Protein AF-A0A7S0HX19-F1 (afdb_monomer_lite)

pLDDT: mean 82.27, std 15.76, range [38.03, 98.06]

Organism: NCBI:txid33657

Structure (mmCIF, N/CA/C/O backbone):
data_AF-A0A7S0HX19-F1
#
_entry.id   AF-A0A7S0HX19-F1
#
loop_
_atom_site.group_PDB
_atom_site.id
_atom_site.type_symbol
_atom_site.label_atom_id
_atom_site.label_alt_id
_atom_site.label_comp_id
_atom_site.label_asym_id
_atom_site.label_entity_id
_atom_site.label_seq_id
_atom_site.pdbx_PDB_ins_code
_atom_site.Cartn_x
_atom_site.Cartn_y
_atom_site.Cartn_z
_atom_site.occupancy
_atom_site.B_iso_or_equiv
_atom_site.auth_seq_id
_atom_site.auth_comp_id
_atom_site.auth_asym_id
_atom_site.auth_atom_id
_atom_site.pdbx_PDB_model_num
ATOM 1 N N . PRO A 1 1 ? 58.330 41.756 -15.097 1.00 45.88 1 PRO A N 1
ATOM 2 C CA . PRO A 1 1 ? 57.703 40.870 -16.102 1.00 45.88 1 PRO A CA 1
ATOM 3 C C . PRO A 1 1 ? 58.019 39.403 -15.791 1.00 45.88 1 PRO A C 1
ATOM 5 O O . PRO A 1 1 ? 59.107 38.922 -16.079 1.00 45.88 1 PRO A O 1
ATOM 8 N N . GLY A 1 2 ? 57.079 38.738 -15.134 1.00 47.72 2 GLY A N 1
ATOM 9 C CA . GLY A 1 2 ? 57.145 37.324 -14.785 1.00 47.72 2 GLY A CA 1
ATOM 10 C C . GLY A 1 2 ? 55.797 36.971 -14.184 1.00 47.72 2 GLY A C 1
ATOM 11 O O . GLY A 1 2 ? 55.633 37.051 -12.977 1.00 47.72 2 GLY A O 1
ATOM 12 N N . ALA A 1 3 ? 54.800 36.771 -15.044 1.00 50.59 3 ALA A N 1
ATOM 13 C CA . ALA A 1 3 ? 53.494 36.299 -14.615 1.00 50.59 3 ALA A CA 1
ATOM 14 C C . ALA A 1 3 ? 53.597 34.778 -14.482 1.00 50.59 3 ALA A C 1
ATOM 16 O O . ALA A 1 3 ? 53.737 34.079 -15.486 1.00 50.59 3 ALA A O 1
ATOM 17 N N . GLU A 1 4 ? 53.605 34.293 -13.245 1.00 51.34 4 GLU A N 1
ATOM 18 C CA . GLU A 1 4 ? 53.421 32.881 -12.935 1.00 51.34 4 GLU A CA 1
ATOM 19 C C . GLU A 1 4 ? 51.975 32.521 -13.291 1.00 51.34 4 GLU A C 1
ATOM 21 O O . GLU A 1 4 ? 51.026 33.076 -12.739 1.00 51.34 4 GLU A O 1
ATOM 26 N N . ALA A 1 5 ? 51.805 31.660 -14.291 1.00 56.62 5 ALA A N 1
ATOM 27 C CA . ALA A 1 5 ? 50.510 31.094 -14.624 1.00 56.62 5 ALA A CA 1
ATOM 28 C C . ALA A 1 5 ? 50.267 29.904 -13.688 1.00 56.62 5 ALA A C 1
ATOM 30 O O . ALA A 1 5 ? 50.816 28.824 -13.905 1.00 56.62 5 ALA A O 1
ATOM 31 N N . GLU A 1 6 ? 49.469 30.107 -12.638 1.00 57.72 6 GLU A N 1
ATOM 32 C CA . GLU A 1 6 ? 48.878 29.002 -11.882 1.00 57.72 6 GLU A CA 1
ATOM 33 C C . GLU A 1 6 ? 47.947 28.220 -12.816 1.00 57.72 6 GLU A C 1
ATOM 35 O O . GLU A 1 6 ? 46.916 28.720 -13.272 1.00 57.72 6 GLU A O 1
ATOM 40 N N . ALA A 1 7 ? 48.343 26.991 -13.143 1.00 57.81 7 ALA A N 1
ATOM 41 C CA . ALA A 1 7 ? 47.489 26.046 -13.837 1.00 57.81 7 ALA A CA 1
ATOM 42 C C . ALA A 1 7 ? 46.399 25.582 -12.862 1.00 57.81 7 ALA A C 1
ATOM 44 O O . ALA A 1 7 ? 46.669 24.843 -11.918 1.00 57.81 7 ALA A O 1
ATOM 45 N N . LEU A 1 8 ? 45.170 26.043 -13.086 1.00 57.75 8 LEU A N 1
ATOM 46 C CA . LEU A 1 8 ? 43.988 25.518 -12.415 1.00 57.75 8 LEU A CA 1
ATOM 47 C C . LEU A 1 8 ? 43.734 24.103 -12.943 1.00 57.75 8 LEU A C 1
ATOM 49 O O . LEU A 1 8 ? 43.312 23.928 -14.087 1.00 57.75 8 LEU A O 1
ATOM 53 N N . ASP A 1 9 ? 44.022 23.106 -12.109 1.00 53.78 9 ASP A N 1
ATOM 54 C CA . ASP A 1 9 ? 43.684 21.704 -12.348 1.00 53.78 9 ASP A CA 1
ATOM 55 C C . ASP A 1 9 ? 42.162 21.532 -12.236 1.00 53.78 9 ASP A C 1
ATOM 57 O O . ASP A 1 9 ? 41.603 21.286 -11.167 1.00 53.78 9 ASP A O 1
ATOM 61 N N . VAL A 1 10 ? 41.465 21.766 -13.348 1.00 55.94 10 VAL A N 1
ATOM 62 C CA . VAL A 1 10 ? 40.036 21.476 -13.468 1.00 55.94 10 VAL A CA 1
ATOM 63 C C . VAL A 1 10 ? 39.899 19.984 -13.744 1.00 55.94 10 VAL A C 1
ATOM 65 O O . VAL A 1 10 ? 39.981 19.531 -14.885 1.00 55.94 10 VAL A O 1
ATOM 68 N N . THR A 1 11 ? 39.677 19.217 -12.682 1.00 55.59 11 THR A N 1
ATOM 69 C CA . THR A 1 11 ? 39.202 17.838 -12.785 1.00 55.59 11 THR A CA 1
ATOM 70 C C . THR A 1 11 ? 37.758 17.864 -13.281 1.00 55.59 11 THR A C 1
ATOM 72 O O . THR A 1 11 ? 36.833 18.233 -12.560 1.00 55.59 11 THR A O 1
ATOM 75 N N . VAL A 1 12 ? 37.560 17.520 -14.554 1.00 51.91 12 VAL A N 1
ATOM 76 C CA . VAL A 1 12 ? 36.224 17.294 -15.118 1.00 51.91 12 VAL A CA 1
ATOM 77 C C . VAL A 1 12 ? 35.760 15.918 -14.627 1.00 51.91 12 VAL A C 1
ATOM 79 O O . VAL A 1 12 ? 36.452 14.939 -14.910 1.00 51.91 12 VAL A O 1
ATOM 82 N N . PRO A 1 13 ? 34.647 15.802 -13.880 1.00 60.16 13 PRO A N 1
ATOM 83 C CA . PRO A 1 13 ? 34.129 14.495 -13.494 1.00 60.16 13 PRO A CA 1
ATOM 84 C C . PRO A 1 13 ? 33.758 13.701 -14.754 1.00 60.16 13 PRO A C 1
ATOM 86 O O . PRO A 1 13 ? 33.083 14.228 -15.640 1.00 60.16 13 PRO A O 1
ATOM 89 N N . GLU A 1 14 ? 34.221 12.451 -14.850 1.00 61.97 14 GLU A N 1
ATOM 90 C CA . GLU A 1 14 ? 33.847 11.546 -15.939 1.00 61.97 14 GLU A CA 1
ATOM 91 C C . GLU A 1 14 ? 32.333 11.304 -15.881 1.00 61.97 14 GLU A C 1
ATOM 93 O O . GLU A 1 14 ? 31.822 10.654 -14.968 1.00 61.97 14 GLU A O 1
ATOM 98 N N . GLU A 1 15 ? 31.595 11.875 -16.833 1.00 65.12 15 GLU A N 1
ATOM 99 C CA . GLU A 1 15 ? 30.164 11.625 -16.958 1.00 65.12 15 GLU A CA 1
ATOM 100 C C . GLU A 1 15 ? 29.953 10.162 -17.376 1.00 65.12 15 GLU A C 1
ATOM 102 O O . GLU A 1 15 ? 30.555 9.698 -18.348 1.00 65.12 15 GLU A O 1
ATOM 107 N N . SER A 1 16 ? 29.116 9.417 -16.643 1.00 74.75 16 SER A N 1
ATOM 108 C CA . SER A 1 16 ? 28.836 8.021 -16.992 1.00 74.75 16 SER A CA 1
ATOM 109 C C . SER A 1 16 ? 28.188 7.922 -18.373 1.00 74.75 16 SER A C 1
ATOM 111 O O . SER A 1 16 ? 27.432 8.805 -18.798 1.00 74.75 16 SER A O 1
ATOM 113 N N . THR A 1 17 ? 28.488 6.843 -19.098 1.00 87.88 17 THR A N 1
ATOM 114 C CA . THR A 1 17 ? 27.989 6.705 -20.465 1.00 87.88 17 THR A CA 1
ATOM 115 C C . THR A 1 17 ? 26.473 6.508 -20.473 1.00 87.88 17 THR A C 1
ATOM 117 O O . THR A 1 17 ? 25.877 6.005 -19.518 1.00 87.88 17 THR A O 1
ATOM 120 N N . VAL A 1 18 ? 25.824 6.838 -21.593 1.00 88.12 18 VAL A N 1
ATOM 121 C CA . VAL A 1 18 ? 24.382 6.585 -21.773 1.00 88.12 18 VAL A CA 1
ATOM 122 C C . VAL A 1 18 ? 24.039 5.105 -21.539 1.00 88.12 18 VAL A C 1
ATOM 124 O O . VAL A 1 18 ? 23.007 4.801 -20.947 1.00 88.12 18 VAL A O 1
ATOM 127 N N . ALA A 1 19 ? 24.915 4.179 -21.943 1.00 91.31 19 ALA A N 1
ATOM 128 C CA . ALA A 1 19 ? 24.715 2.744 -21.740 1.00 91.31 19 ALA A CA 1
ATOM 129 C C . ALA A 1 19 ? 24.767 2.342 -20.253 1.00 91.31 19 ALA A C 1
ATOM 131 O O . ALA A 1 19 ? 23.966 1.510 -19.810 1.00 91.31 19 ALA A O 1
ATOM 132 N N . ASP A 1 20 ? 25.657 2.964 -19.474 1.00 93.00 20 ASP A N 1
ATOM 133 C CA . ASP A 1 20 ? 25.745 2.747 -18.027 1.00 93.00 20 ASP A CA 1
ATOM 134 C C . ASP A 1 20 ? 24.488 3.266 -17.328 1.00 93.00 20 ASP A C 1
ATOM 136 O O . ASP A 1 20 ? 23.889 2.551 -16.524 1.00 93.00 20 ASP A O 1
ATOM 140 N N . LYS A 1 21 ? 24.028 4.471 -17.694 1.00 92.50 21 LYS A N 1
ATOM 141 C CA . LYS A 1 21 ? 22.796 5.067 -17.153 1.00 92.50 21 LYS A CA 1
ATOM 142 C C . LYS A 1 21 ? 21.570 4.192 -17.431 1.00 92.50 21 LYS A C 1
ATOM 144 O O . LYS A 1 21 ? 20.800 3.923 -16.513 1.00 92.50 21 LYS A O 1
ATOM 149 N N . VAL A 1 22 ? 21.420 3.672 -18.654 1.00 94.69 22 VAL A N 1
ATOM 150 C CA . VAL A 1 22 ? 20.320 2.752 -19.018 1.00 94.69 22 VAL A CA 1
ATOM 151 C C . VAL A 1 22 ? 20.383 1.449 -18.215 1.00 94.69 22 VAL A C 1
ATOM 153 O O . VAL A 1 22 ? 19.357 0.956 -17.748 1.00 94.69 22 VAL A O 1
ATOM 156 N N . SER A 1 23 ? 21.580 0.898 -18.008 1.00 95.38 23 SER A N 1
ATOM 157 C CA . SER A 1 23 ? 21.759 -0.337 -17.234 1.00 95.38 23 SER A CA 1
ATOM 158 C C . SER A 1 23 ? 21.451 -0.139 -15.747 1.00 95.38 23 SER A C 1
ATOM 160 O O . SER A 1 23 ? 20.846 -1.004 -15.107 1.00 95.38 23 SER A O 1
ATOM 162 N N . SER A 1 24 ? 21.848 1.005 -15.186 1.00 96.25 24 SER A N 1
ATOM 163 C CA . SER A 1 24 ? 21.519 1.390 -13.812 1.00 96.25 24 SER A CA 1
ATOM 164 C C . SER A 1 24 ? 20.020 1.632 -13.642 1.00 96.25 24 SER A C 1
ATOM 166 O O . SER A 1 24 ? 19.437 1.138 -12.679 1.00 96.25 24 SER A O 1
ATOM 168 N N . MET A 1 25 ? 19.383 2.290 -14.614 1.00 96.31 25 MET A N 1
ATOM 169 C CA . MET A 1 25 ? 17.933 2.483 -14.670 1.00 96.31 25 MET A CA 1
ATOM 170 C C . MET A 1 25 ? 17.174 1.146 -14.675 1.00 96.31 25 MET A C 1
ATOM 172 O O . MET A 1 25 ? 16.276 0.961 -13.861 1.00 96.31 25 MET A O 1
ATOM 176 N N . ASP A 1 26 ? 17.547 0.179 -15.522 1.00 96.12 26 ASP A N 1
ATOM 177 C CA . ASP A 1 26 ? 16.902 -1.149 -15.555 1.00 96.12 26 ASP A CA 1
ATOM 178 C C . ASP A 1 26 ? 17.054 -1.899 -14.219 1.00 96.12 26 ASP A C 1
ATOM 180 O O . ASP A 1 26 ? 16.101 -2.481 -13.689 1.00 96.12 26 ASP A O 1
ATOM 184 N N . ARG A 1 27 ? 18.248 -1.843 -13.616 1.00 97.19 27 ARG A N 1
ATOM 185 C CA . ARG A 1 27 ? 18.490 -2.434 -12.293 1.00 97.19 27 ARG A CA 1
ATOM 186 C C . ARG A 1 27 ? 17.621 -1.781 -11.221 1.00 97.19 27 ARG A C 1
ATOM 188 O O . ARG A 1 27 ? 17.069 -2.486 -10.374 1.00 97.19 27 ARG A O 1
ATOM 195 N N . TRP A 1 28 ? 17.496 -0.459 -11.268 1.00 97.62 28 TRP A N 1
ATOM 196 C CA . TRP A 1 28 ? 16.655 0.298 -10.356 1.00 97.62 28 TRP A CA 1
ATOM 197 C C . TRP A 1 28 ? 15.173 -0.048 -10.539 1.00 97.62 28 TRP A C 1
ATOM 199 O O . TRP A 1 28 ? 14.515 -0.381 -9.557 1.00 97.62 28 TRP A O 1
ATOM 209 N N . LEU A 1 29 ? 14.668 -0.100 -11.777 1.00 96.12 29 LEU A N 1
ATOM 210 C CA . LEU A 1 29 ? 13.280 -0.474 -12.080 1.00 96.12 29 LEU A CA 1
ATOM 211 C C . LEU A 1 29 ? 12.944 -1.875 -11.563 1.00 96.12 29 LEU A C 1
ATOM 213 O O . LEU A 1 29 ? 11.887 -2.075 -10.967 1.00 96.12 29 LEU A O 1
ATOM 217 N N . LYS A 1 30 ? 13.860 -2.840 -11.707 1.00 94.25 30 LYS A N 1
ATOM 218 C CA . LYS A 1 30 ? 13.704 -4.184 -11.125 1.00 94.25 30 LYS A CA 1
ATOM 219 C C . LYS A 1 30 ? 13.639 -4.137 -9.601 1.00 94.25 30 LYS A C 1
ATOM 221 O O . LYS A 1 30 ? 12.769 -4.768 -9.001 1.00 94.25 30 LYS A O 1
ATOM 226 N N . LYS A 1 31 ? 14.529 -3.372 -8.963 1.00 95.12 31 LYS A N 1
ATOM 227 C CA . LYS A 1 31 ? 14.565 -3.224 -7.502 1.00 95.12 31 LYS A CA 1
ATOM 228 C C . LYS A 1 31 ? 13.290 -2.558 -6.977 1.00 95.12 31 LYS A C 1
ATOM 230 O O . LYS A 1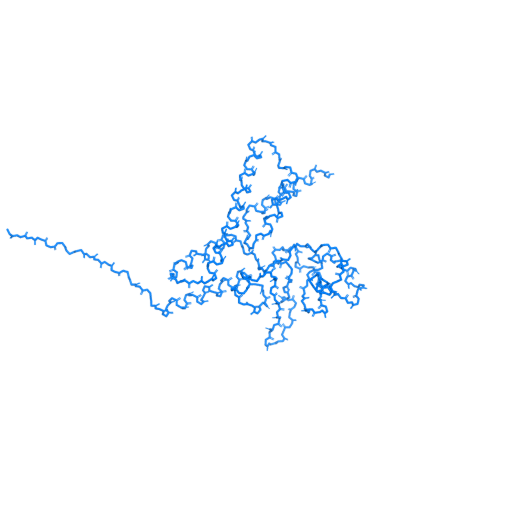 31 ? 12.623 -3.130 -6.115 1.00 95.12 31 LYS A O 1
ATOM 235 N N . ALA A 1 32 ? 12.901 -1.413 -7.530 1.00 95.38 32 ALA A N 1
ATOM 236 C CA . ALA A 1 32 ? 11.658 -0.728 -7.193 1.00 95.38 32 ALA A CA 1
ATOM 237 C C . ALA A 1 32 ? 10.433 -1.616 -7.481 1.00 95.38 32 ALA A C 1
ATOM 239 O O . ALA A 1 32 ? 9.539 -1.729 -6.643 1.00 95.38 32 ALA A O 1
ATOM 240 N N . GLY A 1 33 ? 10.443 -2.352 -8.595 1.00 92.50 33 GLY A N 1
ATOM 241 C CA . GLY A 1 33 ? 9.440 -3.360 -8.928 1.00 92.50 33 GLY A CA 1
ATOM 242 C C . GLY A 1 33 ? 9.271 -4.389 -7.813 1.00 92.50 33 GLY A C 1
ATOM 243 O O . GLY A 1 33 ? 8.169 -4.579 -7.318 1.00 92.50 33 GLY A O 1
ATOM 244 N N . THR A 1 34 ? 10.353 -4.990 -7.317 1.00 89.19 34 THR A N 1
ATOM 245 C CA . THR A 1 34 ? 10.258 -5.950 -6.198 1.00 89.19 34 THR A CA 1
ATOM 246 C C . THR A 1 34 ? 9.773 -5.340 -4.877 1.00 89.19 34 THR A C 1
ATOM 248 O O . THR A 1 34 ? 9.186 -6.053 -4.062 1.00 89.19 34 THR A O 1
ATOM 251 N N . ALA A 1 35 ? 9.987 -4.039 -4.660 1.00 91.38 35 ALA A N 1
ATOM 252 C CA . ALA A 1 35 ? 9.522 -3.332 -3.468 1.00 91.38 35 ALA A CA 1
ATOM 253 C C . ALA A 1 35 ? 8.015 -3.014 -3.510 1.00 91.38 35 ALA A C 1
ATOM 255 O O . ALA A 1 35 ? 7.337 -3.132 -2.489 1.00 91.38 35 ALA A O 1
ATOM 256 N N . PHE A 1 36 ? 7.485 -2.623 -4.673 1.00 91.06 36 PHE A N 1
ATOM 257 C CA . PHE A 1 36 ? 6.092 -2.186 -4.823 1.00 91.06 36 PHE A CA 1
ATOM 258 C C . PHE A 1 36 ? 5.161 -3.269 -5.388 1.00 91.06 36 PHE A C 1
ATOM 260 O O . PHE A 1 36 ? 3.986 -3.311 -5.024 1.00 91.06 36 PHE A O 1
ATOM 267 N N . LEU A 1 37 ? 5.643 -4.163 -6.250 1.00 86.00 37 LEU A N 1
ATOM 268 C CA . LEU A 1 37 ? 4.802 -5.137 -6.948 1.00 86.00 37 LEU A CA 1
ATOM 269 C C . LEU A 1 37 ? 4.545 -6.383 -6.106 1.00 86.00 37 LEU A C 1
ATOM 271 O O . LEU A 1 37 ? 5.430 -6.964 -5.470 1.00 86.00 37 LEU A O 1
ATOM 275 N N . LYS A 1 38 ? 3.299 -6.855 -6.138 1.00 79.19 38 LYS A N 1
ATOM 276 C CA . LYS A 1 38 ? 2.945 -8.160 -5.577 1.00 79.19 38 LYS A CA 1
ATOM 277 C C . LYS A 1 38 ? 3.617 -9.262 -6.417 1.00 79.19 38 LYS A C 1
ATOM 279 O O . LYS A 1 38 ? 3.706 -9.154 -7.633 1.00 79.19 38 LYS A O 1
ATOM 284 N N . ARG A 1 39 ? 4.117 -10.327 -5.776 1.00 74.50 39 ARG A N 1
ATOM 285 C CA . ARG A 1 39 ? 4.574 -11.544 -6.470 1.00 74.50 39 ARG A CA 1
ATOM 286 C C . ARG A 1 39 ? 3.476 -12.036 -7.419 1.00 74.50 39 ARG A C 1
ATOM 288 O O . ARG A 1 39 ? 2.314 -12.043 -7.021 1.00 74.50 39 ARG A O 1
ATOM 295 N N . GLY A 1 40 ? 3.857 -12.423 -8.635 1.00 69.12 40 GLY A N 1
ATOM 296 C CA . GLY A 1 40 ? 2.917 -12.855 -9.676 1.00 69.12 40 GLY A CA 1
ATOM 297 C C . GLY A 1 40 ? 2.110 -11.719 -10.318 1.00 69.12 40 GLY A C 1
ATOM 298 O O . GLY A 1 40 ? 1.155 -11.982 -11.037 1.00 69.12 40 GLY A O 1
ATOM 299 N N . CYS A 1 41 ? 2.445 -10.453 -10.057 1.00 75.38 41 CYS A N 1
ATOM 300 C CA . CYS A 1 41 ? 1.848 -9.335 -10.777 1.00 75.38 41 CYS A CA 1
ATOM 301 C C . CYS A 1 41 ? 2.517 -9.189 -12.150 1.00 75.38 41 CYS A C 1
ATOM 303 O O . CYS A 1 41 ? 3.734 -9.025 -12.219 1.00 75.38 41 CYS A O 1
ATOM 305 N N . ALA A 1 42 ? 1.723 -9.240 -13.222 1.00 76.94 42 ALA A N 1
ATOM 306 C CA . ALA A 1 42 ? 2.201 -9.001 -14.586 1.00 76.94 42 ALA A CA 1
ATOM 307 C C . ALA A 1 42 ? 2.249 -7.511 -14.964 1.00 76.94 42 ALA A C 1
ATOM 309 O O . ALA A 1 42 ? 2.812 -7.165 -15.999 1.00 76.94 42 ALA A O 1
ATOM 310 N N . ALA A 1 43 ? 1.665 -6.633 -14.144 1.00 83.62 43 ALA A N 1
ATOM 311 C CA . ALA A 1 43 ? 1.684 -5.200 -14.395 1.00 83.62 43 ALA A CA 1
ATOM 312 C C . ALA A 1 43 ? 3.078 -4.608 -14.148 1.00 83.62 43 ALA A C 1
ATOM 314 O O . ALA A 1 43 ? 3.817 -5.015 -13.247 1.00 83.62 43 ALA A O 1
ATOM 315 N N . THR A 1 44 ? 3.414 -3.597 -14.938 1.00 90.88 44 THR A N 1
ATOM 316 C CA . THR A 1 44 ? 4.610 -2.781 -14.747 1.00 90.88 44 THR A CA 1
ATOM 317 C C . THR A 1 44 ? 4.518 -1.966 -13.456 1.00 90.88 44 THR A C 1
ATOM 319 O O . THR A 1 44 ? 3.440 -1.736 -12.892 1.00 90.88 44 THR A O 1
ATOM 322 N N . LEU A 1 45 ? 5.672 -1.482 -12.986 1.00 92.38 45 LEU A N 1
ATOM 323 C CA . LEU A 1 45 ? 5.733 -0.591 -11.830 1.00 92.38 45 LEU A CA 1
ATOM 324 C C . LEU A 1 45 ? 4.873 0.661 -12.051 1.00 92.38 45 LEU A C 1
ATOM 326 O O . LEU A 1 45 ? 4.068 1.006 -11.187 1.00 92.38 45 LEU A O 1
ATOM 330 N N . LEU A 1 46 ? 4.981 1.293 -13.223 1.00 92.75 46 LEU A N 1
ATOM 331 C CA . LEU A 1 46 ? 4.212 2.490 -13.548 1.00 92.75 46 LEU A CA 1
ATOM 332 C C . LEU A 1 46 ? 2.699 2.238 -13.563 1.00 92.75 46 LEU A C 1
ATOM 334 O O . LEU A 1 46 ? 1.944 3.033 -13.001 1.00 92.75 46 LEU A O 1
ATOM 338 N N . GLU A 1 47 ? 2.242 1.128 -14.149 1.00 90.19 47 GLU A N 1
ATOM 339 C CA . GLU A 1 47 ? 0.820 0.757 -14.146 1.00 90.19 47 GLU A CA 1
ATOM 340 C C . GLU A 1 47 ? 0.297 0.591 -12.717 1.00 90.19 47 GLU A C 1
ATOM 342 O O . GLU A 1 47 ? -0.749 1.136 -12.374 1.00 90.19 47 GLU A O 1
ATOM 347 N N . CYS A 1 48 ? 1.048 -0.071 -11.835 1.00 87.88 48 CYS A N 1
ATOM 348 C CA . CYS A 1 48 ? 0.634 -0.235 -10.441 1.00 87.88 48 CYS A CA 1
ATOM 349 C C . CYS A 1 48 ? 0.590 1.094 -9.681 1.00 87.88 48 CYS A C 1
ATOM 351 O O . CYS A 1 48 ? -0.352 1.341 -8.923 1.00 87.88 48 CYS A O 1
ATOM 353 N N . LEU A 1 49 ? 1.578 1.966 -9.908 1.00 90.00 49 LEU A N 1
ATOM 354 C CA . LEU A 1 49 ? 1.678 3.288 -9.284 1.00 90.00 49 LEU A CA 1
ATOM 355 C C . LEU A 1 49 ? 0.626 4.282 -9.791 1.00 90.00 49 LEU A C 1
ATOM 357 O O . LEU A 1 49 ? 0.288 5.221 -9.069 1.00 90.00 49 LEU A O 1
ATOM 361 N N . THR A 1 50 ? 0.015 4.041 -10.953 1.00 87.12 50 THR A N 1
ATOM 362 C CA . THR A 1 50 ? -1.022 4.916 -11.538 1.00 87.12 50 THR A CA 1
ATOM 363 C C . THR A 1 50 ? -2.446 4.343 -11.485 1.00 87.12 50 THR A C 1
ATOM 365 O O . THR A 1 50 ? -3.407 5.110 -11.501 1.00 87.12 50 THR A O 1
ATOM 368 N N . ALA A 1 51 ? -2.615 3.022 -11.361 1.00 80.00 51 ALA A N 1
ATOM 369 C CA . ALA A 1 51 ? -3.926 2.367 -11.360 1.00 80.00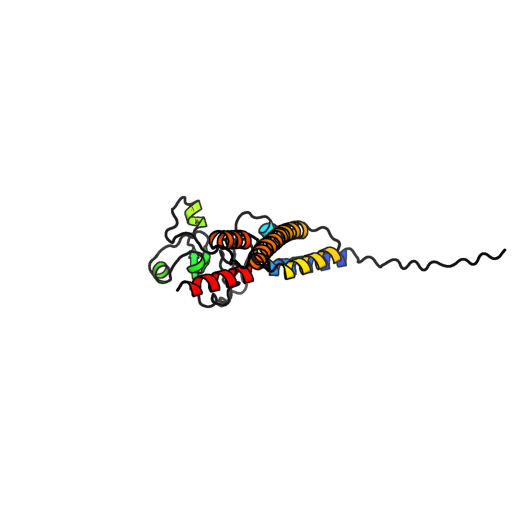 51 ALA A CA 1
ATOM 370 C C . ALA A 1 51 ? -4.824 2.774 -10.181 1.00 80.00 51 ALA A C 1
ATOM 372 O O . ALA A 1 51 ? -4.411 2.722 -9.036 1.00 80.00 51 ALA A O 1
ATOM 373 N N . SER A 1 52 ? -6.107 3.057 -10.402 1.00 68.56 52 SER A N 1
ATOM 374 C CA . SER A 1 52 ? -7.043 3.318 -9.290 1.00 68.56 52 SER A CA 1
ATOM 375 C C . SER A 1 52 ? -7.492 2.052 -8.540 1.00 68.56 52 SER A C 1
ATOM 377 O O . SER A 1 52 ? -8.095 2.153 -7.475 1.00 68.56 52 SER A O 1
ATOM 379 N N . THR A 1 53 ? -7.202 0.864 -9.078 1.00 66.50 53 THR A N 1
ATOM 380 C CA . THR A 1 53 ? -7.593 -0.445 -8.531 1.00 66.50 53 THR A CA 1
ATOM 381 C C . THR A 1 53 ? -6.392 -1.394 -8.467 1.00 66.50 53 THR A C 1
ATOM 383 O O . THR A 1 53 ? -5.473 -1.246 -9.274 1.00 66.50 53 THR A O 1
ATOM 386 N N . PRO A 1 54 ? -6.379 -2.391 -7.559 1.00 67.94 54 PRO A N 1
ATOM 387 C CA . PRO A 1 54 ? -5.306 -3.378 -7.507 1.00 67.94 54 PRO A CA 1
ATOM 388 C C . PRO A 1 54 ? -5.141 -4.132 -8.840 1.00 67.94 54 PRO A C 1
ATOM 390 O O . PRO A 1 54 ? -6.150 -4.559 -9.421 1.00 67.94 54 PRO A O 1
ATOM 393 N N . PRO A 1 55 ? -3.896 -4.319 -9.315 1.00 67.88 55 PRO A N 1
ATOM 394 C CA . PRO A 1 55 ? -3.613 -5.030 -10.557 1.00 67.88 55 PRO A CA 1
ATOM 395 C C . PRO A 1 55 ? -3.994 -6.512 -10.453 1.00 67.88 55 PRO A C 1
ATOM 397 O O . PRO A 1 55 ? -4.105 -7.078 -9.362 1.00 67.88 55 PRO A O 1
ATOM 400 N N . GLU A 1 56 ? -4.181 -7.151 -11.604 1.00 66.56 56 GLU A N 1
ATOM 401 C CA . GLU A 1 56 ? -4.401 -8.592 -11.679 1.00 66.56 56 GLU A CA 1
ATOM 402 C C . GLU A 1 56 ? -3.130 -9.364 -11.304 1.00 66.56 56 GLU A C 1
ATOM 404 O O . GLU A 1 56 ? -2.019 -9.009 -11.710 1.00 66.56 56 GLU A O 1
ATOM 409 N N . LEU A 1 57 ? -3.292 -10.415 -10.500 1.00 61.47 57 LEU A N 1
ATOM 410 C CA . LEU A 1 57 ? -2.216 -11.340 -10.161 1.00 61.47 57 LEU A CA 1
ATOM 411 C C . LEU A 1 57 ? -2.352 -12.563 -11.065 1.00 61.47 57 LEU A C 1
ATOM 413 O O . LEU A 1 57 ? -3.118 -13.473 -10.763 1.00 61.47 57 LEU A O 1
ATOM 417 N N . THR A 1 58 ? -1.639 -12.573 -12.187 1.00 54.78 58 THR A N 1
ATOM 418 C CA . THR A 1 58 ? -1.560 -13.740 -13.068 1.00 54.78 58 THR A CA 1
ATOM 419 C C . THR A 1 58 ? -0.408 -14.621 -12.593 1.00 54.78 58 THR A C 1
ATOM 421 O O . THR A 1 58 ? 0.761 -14.315 -12.835 1.00 54.78 58 THR A O 1
ATOM 424 N N . ALA A 1 59 ? -0.711 -15.712 -11.891 1.00 46.69 59 ALA A N 1
ATOM 425 C CA . ALA A 1 59 ? 0.294 -16.728 -11.606 1.00 46.69 59 ALA A CA 1
ATOM 426 C C . ALA A 1 59 ? 0.652 -17.440 -12.920 1.00 46.69 59 ALA A C 1
ATOM 428 O O . ALA A 1 59 ? -0.119 -18.260 -13.404 1.00 46.69 59 ALA A O 1
ATOM 429 N N . LEU A 1 60 ? 1.793 -17.093 -13.514 1.00 44.38 60 LEU A N 1
ATOM 430 C CA . LEU A 1 60 ? 2.392 -17.849 -14.610 1.00 44.38 60 LEU A CA 1
ATOM 431 C C . LEU A 1 60 ? 3.814 -18.225 -14.200 1.00 44.38 60 LEU A C 1
ATOM 433 O O . LEU A 1 60 ? 4.714 -17.385 -14.199 1.00 44.38 60 LEU A O 1
ATOM 437 N N . ASP A 1 61 ? 4.003 -19.484 -13.820 1.00 44.91 61 ASP A N 1
ATOM 438 C CA . ASP A 1 61 ? 5.286 -20.164 -13.894 1.00 44.91 61 ASP A CA 1
ATOM 439 C C . ASP A 1 61 ? 5.305 -21.049 -15.151 1.00 44.91 61 ASP A C 1
ATOM 441 O O . ASP A 1 61 ? 4.425 -21.877 -15.363 1.00 44.91 61 ASP A O 1
ATOM 445 N N . GLU A 1 62 ? 6.331 -20.892 -15.991 1.00 51.19 62 GLU A N 1
ATOM 446 C CA . GLU A 1 62 ? 6.547 -21.692 -17.215 1.00 51.19 62 GLU A CA 1
ATOM 447 C C . GLU A 1 62 ? 6.893 -23.172 -16.912 1.00 51.19 62 GLU A C 1
ATOM 449 O O . GLU A 1 62 ? 7.123 -23.962 -17.826 1.00 51.19 62 GLU A O 1
ATOM 454 N N . GLU A 1 63 ? 6.946 -23.572 -15.635 1.00 54.84 63 GLU A N 1
ATOM 455 C CA . GLU A 1 63 ? 7.493 -24.864 -15.190 1.00 54.84 63 GLU A CA 1
ATOM 456 C C . GLU A 1 63 ? 6.560 -25.670 -14.263 1.00 54.84 63 GLU A C 1
ATOM 458 O O . GLU A 1 63 ? 6.933 -26.758 -13.824 1.00 54.84 63 GLU A O 1
ATOM 463 N N . GLY A 1 64 ? 5.328 -25.208 -14.010 1.00 45.22 64 GLY A N 1
ATOM 464 C CA . GLY A 1 64 ? 4.266 -26.027 -13.410 1.00 45.22 64 GLY A CA 1
ATOM 465 C C . GLY A 1 64 ? 4.616 -26.680 -12.066 1.00 45.22 64 GLY A C 1
ATOM 466 O O . GLY A 1 64 ? 4.208 -27.818 -11.816 1.00 45.22 64 GLY A O 1
ATOM 467 N N . ASN A 1 65 ? 5.350 -25.991 -11.187 1.00 38.03 65 ASN A N 1
ATOM 468 C CA . ASN A 1 65 ? 5.645 -26.493 -9.844 1.00 38.03 65 ASN A CA 1
ATOM 469 C C . ASN A 1 65 ? 4.827 -25.720 -8.805 1.00 38.03 65 ASN A C 1
ATOM 471 O O . ASN A 1 65 ? 5.299 -24.772 -8.176 1.00 38.03 65 ASN A O 1
ATOM 475 N N . SER A 1 66 ? 3.590 -26.179 -8.588 1.00 43.50 66 SER A N 1
ATOM 476 C CA . SER A 1 66 ? 2.700 -25.680 -7.537 1.00 43.50 66 SER A CA 1
ATOM 477 C C . SER A 1 66 ? 3.224 -26.076 -6.154 1.00 43.50 66 SER A C 1
ATOM 479 O O . SER A 1 66 ? 2.839 -27.079 -5.557 1.00 43.50 66 SER A O 1
ATOM 481 N N . SER A 1 67 ? 4.142 -25.271 -5.631 1.00 41.62 67 SER A N 1
ATOM 482 C CA . SER A 1 67 ? 4.365 -25.179 -4.194 1.00 41.62 67 SER A CA 1
ATOM 483 C C . SER A 1 67 ? 3.441 -24.081 -3.676 1.00 41.62 67 SER A C 1
ATOM 485 O O . SER A 1 67 ? 3.448 -22.970 -4.203 1.00 41.62 67 SER A O 1
ATOM 487 N N . SER A 1 68 ? 2.679 -24.345 -2.616 1.00 45.84 68 SER A N 1
ATOM 488 C CA . SER A 1 68 ? 1.762 -23.413 -1.928 1.00 45.84 68 SER A CA 1
ATOM 489 C C . SER A 1 68 ? 2.421 -22.135 -1.357 1.00 45.84 68 SER A C 1
ATOM 491 O O . SER A 1 68 ? 1.838 -21.444 -0.531 1.00 45.84 68 SER A O 1
ATOM 493 N N . ALA A 1 69 ? 3.640 -21.807 -1.790 1.00 44.88 69 ALA A N 1
ATOM 494 C CA . ALA A 1 69 ? 4.427 -20.627 -1.456 1.00 44.88 69 ALA A CA 1
ATOM 495 C C . ALA A 1 69 ? 4.200 -19.432 -2.418 1.00 44.88 69 ALA A C 1
ATOM 497 O O . ALA A 1 69 ? 4.867 -18.403 -2.279 1.00 44.88 69 ALA A O 1
ATOM 498 N N . GLY A 1 70 ? 3.301 -19.563 -3.405 1.00 51.97 70 GLY A N 1
ATOM 499 C CA . GLY A 1 70 ? 3.193 -18.635 -4.542 1.00 51.97 70 GLY A CA 1
ATOM 500 C C . GLY A 1 70 ? 1.949 -17.742 -4.621 1.00 51.97 70 GLY A C 1
ATOM 501 O O . GLY A 1 70 ? 1.963 -16.789 -5.396 1.00 51.97 70 GLY A O 1
ATOM 502 N N . LEU A 1 71 ? 0.889 -17.989 -3.845 1.00 61.16 71 LEU A N 1
ATOM 503 C CA . LEU A 1 71 ? -0.343 -17.201 -3.960 1.00 61.16 71 LEU A CA 1
ATOM 504 C C . LEU A 1 71 ? -0.269 -15.934 -3.101 1.00 61.16 71 LEU A C 1
ATOM 506 O O . LEU A 1 71 ? -0.312 -15.989 -1.876 1.00 61.16 71 LEU A O 1
ATOM 510 N N . ALA A 1 72 ? -0.149 -14.773 -3.747 1.00 67.62 72 ALA A N 1
ATOM 511 C CA . ALA A 1 72 ? -0.243 -13.488 -3.067 1.00 67.62 72 ALA A CA 1
ATOM 512 C C . ALA A 1 72 ? -1.717 -13.086 -2.905 1.00 67.62 72 ALA A C 1
ATOM 514 O O . ALA A 1 72 ? -2.477 -13.073 -3.871 1.00 67.62 72 ALA A O 1
ATOM 515 N N . CYS A 1 73 ? -2.121 -12.727 -1.685 1.00 77.31 73 CYS A N 1
ATOM 516 C CA . CYS A 1 73 ? -3.446 -12.168 -1.441 1.00 77.31 73 CYS A CA 1
ATOM 517 C C . CYS A 1 73 ? -3.632 -10.875 -2.253 1.00 77.31 73 CYS A C 1
ATOM 519 O O . CYS A 1 73 ? -2.836 -9.934 -2.166 1.00 77.31 73 CYS A O 1
ATOM 521 N N . SER A 1 74 ? -4.713 -10.807 -3.032 1.00 77.12 74 SER A N 1
ATOM 522 C CA . SER A 1 74 ? -5.006 -9.645 -3.884 1.00 77.12 74 SER A CA 1
ATOM 523 C C . SER A 1 74 ? -5.411 -8.402 -3.090 1.00 77.12 74 SER A C 1
ATOM 525 O O . SER A 1 74 ? -5.380 -7.296 -3.626 1.00 77.12 74 SER A O 1
ATOM 527 N N . TYR A 1 75 ? -5.735 -8.558 -1.807 1.00 76.06 75 TYR A N 1
ATOM 528 C CA . TYR A 1 75 ? -6.298 -7.502 -0.970 1.00 76.06 75 TYR A CA 1
ATOM 529 C C . TYR A 1 75 ? -5.270 -6.896 -0.005 1.00 76.06 75 TYR A C 1
ATOM 531 O O . TYR A 1 75 ? -5.126 -5.674 0.039 1.00 76.06 75 TYR A O 1
ATOM 539 N N . CYS A 1 76 ? -4.487 -7.730 0.690 1.00 74.94 76 CYS A N 1
ATOM 540 C CA . CYS A 1 76 ? -3.468 -7.266 1.633 1.00 74.94 76 CYS A CA 1
ATOM 541 C C . CYS A 1 76 ? -2.070 -7.136 1.002 1.00 74.94 76 CYS A C 1
ATOM 543 O O . CYS A 1 76 ? -1.835 -7.480 -0.161 1.00 74.94 76 CYS A O 1
ATOM 545 N N . THR A 1 77 ? -1.138 -6.594 1.788 1.00 68.19 77 THR A N 1
ATOM 546 C CA . THR A 1 77 ? 0.283 -6.419 1.440 1.00 68.19 77 THR A CA 1
ATOM 547 C C . THR A 1 77 ? 1.147 -7.617 1.846 1.00 68.19 77 THR A C 1
ATOM 549 O O . THR A 1 77 ? 2.318 -7.674 1.478 1.00 68.19 77 THR A O 1
ATOM 552 N N . GLY A 1 78 ? 0.584 -8.594 2.570 1.00 61.62 78 GLY A N 1
ATOM 553 C CA . GLY A 1 78 ? 1.299 -9.781 3.053 1.00 61.62 78 GLY A CA 1
ATOM 554 C C . GLY A 1 78 ? 2.351 -9.493 4.133 1.00 61.62 78 GLY A C 1
ATOM 555 O O . GLY A 1 78 ? 3.283 -10.276 4.279 1.00 61.62 78 GLY A O 1
ATOM 556 N N . ASN A 1 79 ? 2.236 -8.365 4.846 1.00 49.34 79 ASN A N 1
ATOM 557 C CA . ASN A 1 79 ? 3.227 -7.909 5.831 1.00 49.34 79 ASN A CA 1
ATOM 558 C C . ASN A 1 79 ? 2.995 -8.407 7.266 1.00 49.34 79 ASN A C 1
ATOM 560 O O . ASN A 1 79 ? 3.824 -8.099 8.123 1.00 49.34 79 ASN A O 1
ATOM 564 N N . ASP A 1 80 ? 1.925 -9.153 7.553 1.00 47.88 80 ASP A N 1
ATOM 565 C CA . ASP A 1 80 ? 1.704 -9.661 8.907 1.00 47.88 80 ASP A CA 1
ATOM 566 C C . ASP A 1 80 ? 2.215 -11.115 9.050 1.00 47.88 80 ASP A C 1
ATOM 568 O O . ASP A 1 80 ? 1.712 -12.023 8.383 1.00 47.88 80 ASP A O 1
ATOM 572 N N . PRO A 1 81 ? 3.241 -11.368 9.889 1.00 40.03 81 PRO A N 1
ATOM 573 C CA . PRO A 1 81 ? 3.818 -12.698 10.085 1.00 40.03 81 PRO A CA 1
ATOM 574 C C . PRO A 1 81 ? 2.857 -13.699 10.751 1.00 40.03 81 PRO A C 1
ATOM 576 O O . PRO A 1 81 ? 3.133 -14.901 10.722 1.00 40.03 81 PRO A O 1
ATOM 579 N N . THR A 1 82 ? 1.719 -13.254 11.295 1.00 45.84 82 THR A N 1
ATOM 580 C CA . THR A 1 82 ? 0.643 -14.140 11.770 1.00 45.84 82 THR A CA 1
ATOM 581 C C . THR A 1 82 ? -0.243 -14.675 10.629 1.00 45.84 82 THR A C 1
ATOM 583 O O . THR A 1 82 ? -1.006 -15.619 10.838 1.00 45.84 82 THR A O 1
ATOM 586 N N . GLU A 1 83 ? -0.100 -14.165 9.394 1.00 52.00 83 GLU A N 1
ATOM 587 C CA . GLU A 1 83 ? -0.908 -14.558 8.221 1.00 52.00 83 GLU A CA 1
ATOM 588 C C . GLU A 1 83 ? -0.437 -15.839 7.519 1.00 52.00 83 GLU A C 1
ATOM 590 O O . GLU A 1 83 ? -1.164 -16.388 6.694 1.00 52.00 83 GLU A O 1
ATOM 595 N N . THR A 1 84 ? 0.749 -16.366 7.844 1.00 47.22 84 THR A N 1
ATOM 596 C CA . THR A 1 84 ? 1.349 -17.512 7.122 1.00 47.22 84 THR A CA 1
ATOM 597 C C . THR A 1 84 ? 0.549 -18.825 7.272 1.00 47.22 84 THR A C 1
ATOM 599 O O . THR A 1 84 ? 0.871 -19.823 6.636 1.00 47.22 84 THR A O 1
ATOM 602 N N . SER A 1 85 ? -0.511 -18.843 8.092 1.00 52.25 85 SER A N 1
ATOM 603 C CA . SER A 1 85 ? -1.394 -20.000 8.312 1.00 52.25 85 SER A CA 1
ATOM 604 C C . SER A 1 85 ? -2.889 -19.698 8.090 1.00 52.25 85 SER A C 1
ATOM 606 O O . SER A 1 85 ? -3.746 -20.416 8.615 1.00 52.25 85 SER A O 1
ATOM 608 N N . GLN A 1 86 ? -3.236 -18.643 7.349 1.00 67.81 86 GLN A N 1
ATOM 609 C CA . GLN A 1 86 ? -4.636 -18.335 7.041 1.00 67.81 86 GLN A CA 1
ATOM 610 C C . GLN A 1 86 ? -5.117 -19.101 5.800 1.00 67.81 86 GLN A C 1
ATOM 612 O O . GLN A 1 86 ? -4.385 -19.265 4.826 1.00 67.81 86 GLN A O 1
ATOM 617 N N . PHE A 1 87 ? -6.361 -19.589 5.829 1.00 83.94 87 PHE A N 1
ATOM 618 C CA . PHE A 1 87 ? -6.971 -20.221 4.659 1.00 83.94 87 PHE A CA 1
ATOM 619 C C . PHE A 1 87 ? -7.223 -19.170 3.568 1.00 83.94 87 PHE A C 1
ATOM 621 O O . PHE A 1 87 ? -7.504 -18.002 3.862 1.00 83.94 87 PHE A O 1
ATOM 628 N N . MET A 1 88 ? -7.137 -19.596 2.311 1.00 85.88 88 MET A N 1
ATOM 629 C CA . MET A 1 88 ? -7.403 -18.741 1.160 1.00 85.88 88 MET A CA 1
ATOM 630 C C . MET A 1 88 ? -8.685 -19.162 0.456 1.00 85.88 88 MET A C 1
ATOM 632 O O . MET A 1 88 ? -9.018 -20.345 0.422 1.00 85.88 88 MET A O 1
ATOM 636 N N . VAL A 1 89 ? -9.371 -18.188 -0.130 1.00 88.31 89 VAL A N 1
ATOM 637 C CA . VAL A 1 89 ? -10.536 -18.386 -0.991 1.00 88.31 89 VAL A CA 1
ATOM 638 C C . VAL A 1 89 ? -10.251 -17.783 -2.369 1.00 88.31 89 VAL A C 1
ATOM 640 O O . VAL A 1 89 ? -9.690 -16.686 -2.472 1.00 88.31 89 VAL A O 1
ATOM 643 N N . GLY A 1 90 ? -10.591 -18.523 -3.424 1.00 89.69 90 GLY A N 1
ATOM 644 C CA . GLY A 1 90 ? -10.460 -18.101 -4.819 1.00 89.69 90 GLY A CA 1
ATOM 645 C C . GLY A 1 90 ? -11.798 -17.607 -5.360 1.00 89.69 90 GLY A C 1
ATOM 646 O O . GLY A 1 90 ? -12.816 -18.251 -5.135 1.00 89.69 90 GLY A O 1
ATOM 647 N N . CYS A 1 91 ? -11.817 -16.454 -6.028 1.00 90.12 91 CYS A N 1
ATOM 648 C CA . CYS A 1 91 ? -13.038 -15.904 -6.618 1.00 90.12 91 CYS A CA 1
ATOM 649 C C . CYS A 1 91 ? -13.384 -16.576 -7.950 1.00 90.12 91 CYS A C 1
ATOM 651 O O . CYS A 1 91 ? -12.559 -16.565 -8.856 1.00 90.12 91 CYS A O 1
ATOM 653 N N . ASP A 1 92 ? -14.628 -17.022 -8.125 1.00 92.62 92 ASP A N 1
ATOM 654 C CA . ASP A 1 92 ? -15.079 -17.721 -9.344 1.00 92.62 92 ASP A CA 1
ATOM 655 C C . ASP A 1 92 ? -15.194 -16.831 -10.594 1.00 92.62 92 ASP A C 1
ATOM 657 O O . ASP A 1 92 ? -15.442 -17.320 -11.690 1.00 92.62 92 ASP A O 1
ATOM 661 N N . THR A 1 93 ? -15.072 -15.507 -10.452 1.00 89.81 93 THR A N 1
ATOM 662 C CA . THR A 1 93 ? -15.157 -14.565 -11.585 1.00 89.81 93 THR A CA 1
ATOM 663 C C . THR A 1 93 ? -13.796 -14.073 -12.049 1.00 89.81 93 THR A C 1
ATOM 665 O O . THR A 1 93 ? -13.544 -14.028 -13.246 1.00 89.81 93 THR A O 1
ATOM 668 N N . CYS A 1 94 ? -12.938 -13.648 -11.119 1.00 85.31 94 CYS A N 1
ATOM 669 C CA . CYS A 1 94 ? -11.623 -13.098 -11.460 1.00 85.31 94 CYS A CA 1
ATOM 670 C C . CYS A 1 94 ? -10.470 -14.062 -11.176 1.00 85.31 94 CYS A C 1
ATOM 672 O O . CYS A 1 94 ? -9.324 -13.690 -11.387 1.00 85.31 94 CYS A O 1
ATOM 674 N N . GLU A 1 95 ? -10.750 -15.249 -10.629 1.00 85.50 95 GLU A N 1
ATOM 675 C CA . GLU A 1 95 ? -9.766 -16.296 -10.301 1.00 85.50 95 GLU A CA 1
ATOM 676 C C . GLU A 1 95 ? -8.662 -15.845 -9.321 1.00 85.50 95 GLU A C 1
ATOM 678 O O . GLU A 1 95 ? -7.685 -16.549 -9.061 1.00 85.50 95 GLU A O 1
ATOM 683 N N . ARG A 1 96 ? -8.836 -14.667 -8.711 1.00 82.75 96 ARG A N 1
ATOM 684 C CA . ARG A 1 96 ? -7.924 -14.100 -7.719 1.00 82.75 96 ARG A CA 1
ATOM 685 C C . ARG A 1 96 ? -8.123 -14.754 -6.363 1.00 82.75 96 ARG A C 1
ATOM 687 O O . ARG A 1 96 ? -9.236 -15.121 -5.984 1.00 82.75 96 ARG A O 1
ATOM 694 N N . TRP A 1 97 ? -7.036 -14.798 -5.602 1.00 85.38 97 TRP A N 1
ATOM 695 C CA . TRP A 1 97 ? -6.997 -15.405 -4.279 1.00 85.38 97 TRP A CA 1
ATOM 696 C C . TRP A 1 97 ? -6.893 -14.374 -3.162 1.00 85.38 97 TRP A C 1
ATOM 698 O O . TRP A 1 97 ? -6.223 -13.339 -3.276 1.00 85.38 97 TRP A O 1
ATOM 708 N N . TYR A 1 98 ? -7.566 -14.689 -2.061 1.00 84.88 98 TYR A N 1
ATOM 709 C CA . TYR A 1 98 ? -7.758 -13.809 -0.920 1.00 84.88 98 TYR A CA 1
ATOM 710 C C . TYR A 1 98 ? -7.578 -14.601 0.369 1.00 84.88 98 TYR A C 1
ATOM 712 O O . TYR A 1 98 ? -8.080 -15.718 0.462 1.00 84.88 98 TYR A O 1
ATOM 720 N N . HIS A 1 99 ? -6.918 -14.037 1.381 1.00 85.81 99 HIS A N 1
ATOM 721 C CA . HIS A 1 99 ? -7.049 -14.594 2.730 1.00 85.81 99 HIS A CA 1
ATOM 722 C C . HIS A 1 99 ? -8.494 -14.398 3.189 1.00 85.81 99 HIS A C 1
ATOM 724 O O . HIS A 1 99 ? -9.043 -13.314 2.992 1.00 85.81 99 HIS A O 1
ATOM 730 N N . GLY A 1 100 ? -9.102 -15.409 3.810 1.00 87.69 100 GLY A N 1
ATOM 731 C CA . GLY A 1 100 ? -10.469 -15.294 4.328 1.00 87.69 100 GLY A CA 1
ATOM 732 C C . GLY A 1 100 ? -10.693 -14.026 5.165 1.00 87.69 100 GLY A C 1
ATOM 733 O O . GLY A 1 100 ? -11.581 -13.242 4.824 1.00 87.69 100 GLY A O 1
ATOM 734 N N . PRO A 1 101 ? -9.838 -13.739 6.168 1.00 84.88 101 PRO A N 1
ATOM 735 C CA . PRO A 1 101 ? -9.932 -12.516 6.965 1.00 84.88 101 PRO A CA 1
ATOM 736 C C . PRO A 1 101 ? -9.864 -11.227 6.141 1.00 84.88 101 PRO A C 1
ATOM 738 O O . PRO A 1 101 ? -10.647 -10.317 6.395 1.00 84.88 101 PRO A O 1
ATOM 741 N N . CYS A 1 102 ? -9.024 -11.180 5.097 1.00 84.31 102 CYS A N 1
ATOM 742 C CA . CYS A 1 102 ? -8.908 -10.016 4.208 1.00 84.31 102 CYS A CA 1
ATOM 743 C C . CYS A 1 102 ? -10.232 -9.634 3.532 1.00 84.31 102 CYS A C 1
ATOM 745 O O . CYS A 1 102 ? -10.442 -8.484 3.152 1.00 84.31 102 CYS A O 1
ATOM 747 N N . VAL A 1 103 ? -11.119 -10.608 3.357 1.00 88.25 103 VAL A N 1
ATOM 748 C CA . VAL A 1 103 ? -12.426 -10.442 2.720 1.00 88.25 103 VAL A CA 1
ATOM 749 C C . VAL A 1 103 ? -13.565 -10.719 3.704 1.00 88.25 103 VAL A C 1
ATOM 751 O O . VAL A 1 103 ? -14.696 -10.961 3.292 1.00 88.25 103 VAL A O 1
ATOM 754 N N . SER A 1 104 ? -13.284 -10.673 5.009 1.00 88.31 104 SER A N 1
ATOM 755 C CA . SER A 1 104 ? -14.258 -10.885 6.090 1.00 88.31 104 SER A CA 1
ATOM 756 C C . SER A 1 104 ? -14.986 -12.234 6.018 1.00 88.31 104 SER A C 1
ATOM 758 O O . SER A 1 104 ? -16.072 -12.423 6.558 1.00 88.31 104 SER A O 1
ATOM 760 N N . MET A 1 105 ? -14.358 -13.213 5.372 1.00 88.94 105 MET A N 1
ATOM 761 C CA . MET A 1 105 ? -14.841 -14.578 5.271 1.00 88.94 105 MET A CA 1
ATOM 762 C C . MET A 1 105 ? -14.231 -15.429 6.388 1.00 88.94 105 MET A C 1
ATOM 764 O O . MET A 1 105 ? -13.024 -15.402 6.627 1.00 88.94 105 MET A O 1
ATOM 768 N N . SER A 1 106 ? -15.069 -16.215 7.066 1.00 89.12 106 SER A N 1
ATOM 769 C CA . SER A 1 106 ? -14.627 -17.231 8.029 1.00 89.12 106 SER A CA 1
ATOM 770 C C . SER A 1 106 ? -14.410 -18.577 7.341 1.00 89.12 106 SER A C 1
ATOM 772 O O . SER A 1 106 ? -14.983 -18.833 6.284 1.00 89.12 106 SER A O 1
ATOM 774 N N . LYS A 1 107 ? -13.618 -19.469 7.949 1.00 89.25 107 LYS A N 1
ATOM 775 C CA . LYS A 1 107 ? -13.359 -20.793 7.364 1.00 89.25 107 LYS A CA 1
ATOM 776 C C . LYS A 1 107 ? -14.650 -21.601 7.188 1.00 89.25 107 LYS A C 1
ATOM 778 O O . LYS A 1 107 ? -14.876 -22.160 6.130 1.00 89.25 107 LYS A O 1
ATOM 783 N N . ALA A 1 108 ? -15.537 -21.574 8.184 1.00 89.88 108 ALA A N 1
ATOM 784 C CA . ALA A 1 108 ? -16.839 -22.236 8.107 1.00 89.88 108 ALA A CA 1
ATOM 785 C C . ALA A 1 108 ? -17.740 -21.652 7.003 1.00 89.88 108 ALA A C 1
ATOM 787 O O . ALA A 1 108 ? -18.481 -22.389 6.357 1.00 89.88 108 ALA A O 1
ATOM 788 N N . ALA A 1 109 ? -17.672 -20.336 6.769 1.00 89.75 109 ALA A N 1
ATOM 789 C CA . ALA A 1 109 ? -18.365 -19.713 5.646 1.00 89.75 109 ALA A CA 1
ATOM 790 C C . ALA A 1 109 ? -17.767 -20.177 4.310 1.00 89.75 109 ALA A C 1
ATOM 792 O O . ALA A 1 109 ? -18.519 -20.575 3.434 1.00 89.75 109 ALA A O 1
ATOM 793 N N . ALA A 1 110 ? -16.437 -20.204 4.180 1.00 90.12 110 ALA A N 1
ATOM 794 C CA . ALA A 1 110 ? -15.761 -20.699 2.979 1.00 90.12 110 ALA A CA 1
ATOM 795 C C . ALA A 1 110 ? -16.103 -22.169 2.678 1.00 90.12 110 ALA A C 1
ATOM 797 O O . ALA A 1 110 ? -16.370 -22.509 1.533 1.00 90.12 110 ALA A O 1
ATOM 798 N N . ASP A 1 111 ? -16.168 -23.016 3.709 1.00 89.69 111 ASP A N 1
ATOM 799 C CA . ASP A 1 111 ? -16.504 -24.439 3.579 1.00 89.69 111 ASP A CA 1
ATOM 800 C C . ASP A 1 111 ? -17.993 -24.687 3.242 1.00 89.69 111 ASP A C 1
ATOM 802 O O . ASP A 1 111 ? -18.359 -25.804 2.883 1.00 89.69 111 ASP A O 1
ATOM 80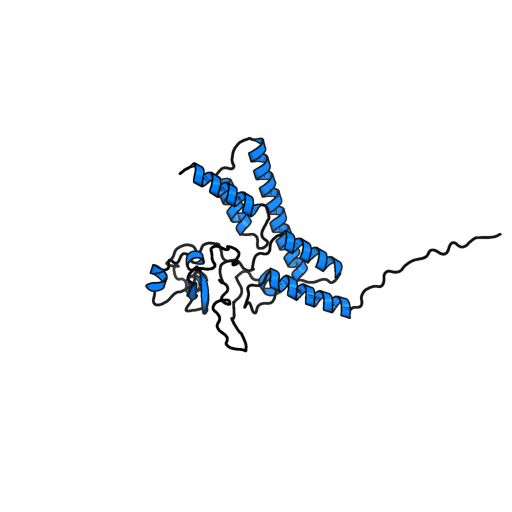6 N N . SER A 1 112 ? -18.866 -23.681 3.389 1.00 90.69 112 SER A N 1
ATOM 807 C CA . SER A 1 112 ? -20.318 -23.803 3.156 1.00 90.69 112 SER A CA 1
ATOM 808 C C . SER A 1 112 ? -20.817 -23.108 1.890 1.00 90.69 112 SER A C 1
ATOM 810 O O . SER A 1 112 ? -21.995 -23.245 1.559 1.00 90.69 112 SER A O 1
ATOM 812 N N . VAL A 1 113 ? -19.957 -22.369 1.186 1.00 89.94 113 VAL A N 1
ATOM 813 C CA . VAL A 1 113 ? -20.316 -21.690 -0.062 1.00 89.94 113 VAL A CA 1
ATOM 814 C C . VAL A 1 113 ? -19.807 -22.476 -1.261 1.00 89.94 113 VAL A C 1
ATOM 816 O O . VAL A 1 113 ? -18.620 -22.754 -1.374 1.00 89.94 113 VAL A O 1
ATOM 819 N N . ASP A 1 114 ? -20.712 -22.797 -2.184 1.00 89.44 114 ASP A N 1
ATOM 820 C CA . ASP A 1 114 ? -20.347 -23.466 -3.439 1.00 89.44 114 ASP A CA 1
ATOM 821 C C . ASP A 1 114 ? -19.671 -22.503 -4.427 1.00 89.44 114 ASP A C 1
ATOM 823 O O . ASP A 1 114 ? -18.875 -22.923 -5.260 1.00 89.44 114 ASP A O 1
ATOM 827 N N . THR A 1 115 ? -20.001 -21.210 -4.337 1.00 91.12 115 THR A N 1
ATOM 828 C CA . THR A 1 115 ? -19.461 -20.146 -5.193 1.00 91.12 115 THR A CA 1
ATOM 829 C C . THR A 1 115 ? -19.112 -18.915 -4.365 1.00 91.12 115 THR A C 1
ATOM 831 O O . THR A 1 115 ? -19.946 -18.425 -3.594 1.00 91.12 115 THR A O 1
ATOM 834 N N . TYR A 1 116 ? -17.921 -18.366 -4.569 1.00 92.94 116 TYR A N 1
ATOM 835 C CA . TYR A 1 116 ? -17.434 -17.147 -3.946 1.00 92.94 116 TYR A CA 1
ATOM 836 C C . TYR A 1 116 ? -17.175 -16.034 -4.974 1.00 92.94 116 TYR A C 1
ATOM 838 O O . TYR A 1 116 ? -16.368 -16.140 -5.901 1.00 92.94 116 TYR A O 1
ATOM 846 N N . LEU A 1 117 ? -17.809 -14.884 -4.734 1.00 92.38 117 LEU A N 1
ATOM 847 C CA . LEU A 1 117 ? -17.537 -13.632 -5.435 1.00 92.38 117 LEU A CA 1
ATOM 848 C C . LEU A 1 117 ? -16.794 -12.678 -4.505 1.00 92.38 117 LEU A C 1
ATOM 850 O O . LEU A 1 117 ? -17.294 -12.359 -3.428 1.00 92.38 117 LEU A O 1
ATOM 854 N N . CYS A 1 118 ? -15.630 -12.186 -4.933 1.00 90.06 118 CYS A N 1
ATOM 855 C CA . CYS A 1 118 ? -14.885 -11.193 -4.166 1.00 90.06 118 CYS A CA 1
ATOM 856 C C . CYS A 1 118 ? -15.637 -9.851 -4.100 1.00 90.06 118 CYS A C 1
ATOM 858 O O . CYS A 1 118 ? -16.525 -9.608 -4.924 1.00 90.06 118 CYS A O 1
ATOM 860 N N . PRO A 1 119 ? -15.275 -8.945 -3.169 1.00 89.12 119 PRO A N 1
ATOM 861 C CA . PRO A 1 119 ? -15.956 -7.659 -3.017 1.00 89.12 119 PRO A CA 1
ATOM 862 C C . PRO A 1 119 ? -16.057 -6.850 -4.318 1.00 89.12 119 PRO A C 1
ATOM 864 O O . PRO A 1 119 ? -17.099 -6.258 -4.597 1.00 89.12 119 PRO A O 1
ATOM 867 N N . GLU A 1 120 ? -15.004 -6.863 -5.142 1.00 87.06 120 GLU A N 1
ATOM 868 C CA . GLU A 1 120 ? -14.978 -6.122 -6.408 1.00 87.06 120 GLU A CA 1
ATOM 869 C C . GLU A 1 120 ? -15.886 -6.770 -7.463 1.00 87.06 120 GLU A C 1
ATOM 871 O O . GLU A 1 120 ? -16.674 -6.078 -8.103 1.00 87.06 120 GLU A O 1
ATOM 876 N N . CYS A 1 121 ? -15.850 -8.100 -7.608 1.00 90.19 121 CYS A N 1
ATOM 877 C CA . CYS A 1 121 ? -16.729 -8.822 -8.534 1.00 90.19 121 CYS A CA 1
ATOM 878 C C . CYS A 1 121 ? -18.201 -8.734 -8.116 1.00 90.19 121 CYS A C 1
ATOM 880 O O . CYS A 1 121 ? -19.060 -8.542 -8.972 1.00 90.19 121 CYS A O 1
ATOM 882 N N . ALA A 1 122 ? -18.499 -8.801 -6.815 1.00 91.56 122 ALA A N 1
ATOM 883 C CA . ALA A 1 122 ? -19.846 -8.576 -6.298 1.00 91.56 122 ALA A CA 1
ATOM 884 C C . ALA A 1 122 ? -20.334 -7.161 -6.650 1.00 91.56 122 ALA A C 1
ATOM 886 O O . ALA A 1 122 ? -21.424 -7.004 -7.196 1.00 91.56 122 ALA A O 1
ATOM 887 N N . LYS A 1 123 ? -19.496 -6.138 -6.438 1.00 89.44 123 LYS A N 1
ATOM 888 C CA . LYS A 1 123 ? -19.805 -4.748 -6.796 1.00 89.44 123 LYS A CA 1
ATOM 889 C C . LYS A 1 123 ? -20.022 -4.561 -8.302 1.00 89.44 123 LYS A C 1
ATOM 891 O O . LYS A 1 123 ? -20.994 -3.917 -8.687 1.00 89.44 123 LYS A O 1
ATOM 896 N N . LEU A 1 124 ? -19.162 -5.134 -9.149 1.00 90.38 124 LEU A N 1
ATOM 897 C CA . LEU A 1 124 ? -19.299 -5.086 -10.614 1.00 90.38 124 LEU A CA 1
ATOM 898 C C . LEU A 1 124 ? -20.575 -5.784 -11.101 1.00 90.38 124 LEU A C 1
ATOM 900 O O . LEU A 1 124 ? -21.219 -5.308 -12.031 1.00 90.38 124 LEU A O 1
ATOM 904 N N . ALA A 1 125 ? -20.972 -6.871 -10.439 1.00 91.25 125 ALA A N 1
ATOM 905 C CA . ALA A 1 125 ? -22.232 -7.565 -10.686 1.00 91.25 125 ALA A CA 1
ATOM 906 C C . ALA A 1 125 ? -23.454 -6.868 -10.052 1.00 91.25 125 ALA A C 1
ATOM 908 O O . ALA A 1 125 ? -24.567 -7.383 -10.143 1.00 91.25 125 ALA A O 1
ATOM 909 N N . ASN A 1 126 ? -23.268 -5.708 -9.407 1.00 92.56 126 ASN A N 1
ATOM 910 C CA . ASN A 1 126 ? -24.298 -4.977 -8.668 1.00 92.56 126 ASN A CA 1
ATOM 911 C C . ASN A 1 126 ? -24.984 -5.833 -7.578 1.00 92.56 126 ASN A C 1
ATOM 913 O O . ASN A 1 126 ? -26.186 -5.717 -7.328 1.00 92.56 126 ASN A O 1
ATOM 917 N N . LEU A 1 127 ? -24.203 -6.706 -6.936 1.00 90.12 127 LEU A N 1
ATOM 918 C CA . LEU A 1 127 ? -24.598 -7.569 -5.829 1.00 90.12 127 LEU A CA 1
ATOM 919 C C . LEU A 1 127 ? -24.068 -7.021 -4.502 1.00 90.12 127 LEU A C 1
ATOM 921 O O . LEU A 1 127 ? -22.973 -6.460 -4.419 1.00 90.12 127 LEU A O 1
ATOM 925 N N . GLN A 1 128 ? -24.837 -7.227 -3.434 1.00 88.94 128 GLN A N 1
ATOM 926 C CA . GLN A 1 128 ? -24.367 -6.937 -2.085 1.00 88.94 128 GLN A CA 1
ATOM 927 C C . GLN A 1 128 ? -23.361 -8.006 -1.647 1.00 88.94 128 GLN A C 1
ATOM 929 O O . GLN A 1 128 ? -23.636 -9.202 -1.731 1.00 88.94 128 GLN A O 1
ATOM 934 N N . TYR A 1 129 ? -22.203 -7.574 -1.153 1.00 90.62 129 TYR A N 1
ATOM 935 C CA . TYR A 1 129 ? -21.193 -8.489 -0.635 1.00 90.62 129 TYR A CA 1
ATOM 936 C C . TYR A 1 129 ? -21.643 -9.107 0.701 1.00 90.62 129 TYR A C 1
ATOM 938 O O . TYR A 1 129 ? -21.965 -8.390 1.650 1.00 90.62 129 TYR A O 1
ATOM 946 N N . ALA A 1 130 ? -21.678 -10.441 0.765 1.00 87.06 130 ALA A N 1
ATOM 947 C CA . ALA A 1 130 ? -22.373 -11.189 1.817 1.00 87.06 130 ALA A CA 1
ATOM 948 C C . ALA A 1 130 ? -21.599 -11.327 3.142 1.00 87.06 130 ALA A C 1
ATOM 950 O O . ALA A 1 130 ? -22.193 -11.678 4.158 1.00 87.06 130 ALA A O 1
ATOM 951 N N . PHE A 1 131 ? -20.291 -11.057 3.148 1.00 88.75 131 PHE A N 1
ATOM 952 C CA . PHE A 1 131 ? -19.406 -11.381 4.277 1.00 88.75 131 PHE A CA 1
ATOM 953 C C . PHE A 1 131 ? -18.977 -10.151 5.096 1.00 88.75 131 PHE A C 1
ATOM 955 O O . PHE A 1 131 ? -18.160 -10.258 6.002 1.00 88.75 131 PHE A O 1
ATOM 962 N N . GLY A 1 132 ? -19.559 -8.980 4.819 1.00 83.38 132 GLY A N 1
ATOM 963 C CA . GLY A 1 132 ? -19.241 -7.727 5.511 1.00 83.38 132 GLY A CA 1
ATOM 964 C C . GLY A 1 132 ? -18.108 -6.932 4.851 1.00 83.38 132 GLY A C 1
ATOM 965 O O . GLY A 1 132 ? -17.532 -7.374 3.860 1.00 83.38 132 GLY A O 1
ATOM 966 N N . PRO A 1 133 ? -17.802 -5.719 5.338 1.00 80.44 133 PRO A N 1
ATOM 967 C CA . PRO A 1 133 ? -16.797 -4.871 4.712 1.00 80.44 133 PRO A CA 1
ATOM 968 C C . PRO A 1 133 ? -15.433 -5.573 4.744 1.00 80.44 133 PRO A C 1
ATOM 970 O O . PRO A 1 133 ? -15.038 -6.069 5.798 1.00 80.44 133 PRO A O 1
ATOM 973 N N . PRO A 1 134 ? -14.717 -5.644 3.617 1.00 72.81 134 PRO A N 1
ATOM 974 C CA . PRO A 1 134 ? -13.428 -6.322 3.560 1.00 72.81 134 PRO A CA 1
ATOM 975 C C . PRO A 1 134 ? -12.349 -5.538 4.327 1.00 72.81 134 PRO A C 1
ATOM 977 O O . PRO A 1 134 ? -12.182 -4.332 4.118 1.00 72.81 134 PRO A O 1
ATOM 980 N N . ALA A 1 135 ? -11.601 -6.219 5.197 1.00 68.12 135 ALA A N 1
ATOM 981 C CA . ALA A 1 135 ? -10.591 -5.622 6.070 1.00 68.12 135 ALA A CA 1
ATOM 982 C C . ALA A 1 135 ? -9.270 -6.402 5.985 1.00 68.12 135 ALA A C 1
ATOM 984 O O . ALA A 1 135 ? -9.291 -7.605 6.222 1.00 68.12 135 ALA A O 1
ATOM 985 N N . PRO A 1 136 ? -8.117 -5.766 5.699 1.00 71.25 136 PRO A N 1
ATOM 986 C CA . PRO A 1 136 ? -7.865 -4.322 5.559 1.00 71.25 136 PRO A CA 1
ATOM 987 C C . PRO A 1 136 ? -8.129 -3.805 4.141 1.00 71.25 136 PRO A C 1
ATOM 989 O O . PRO A 1 136 ? -7.909 -4.551 3.205 1.00 71.25 136 PRO A O 1
ATOM 992 N N . ALA A 1 137 ? -8.503 -2.530 3.957 1.00 70.06 137 ALA A N 1
ATOM 993 C CA . ALA A 1 137 ? -8.808 -1.938 2.640 1.00 70.06 137 ALA A CA 1
ATOM 994 C C . ALA A 1 137 ? -7.833 -2.347 1.515 1.00 70.06 137 ALA A C 1
ATOM 996 O O . ALA A 1 137 ? -6.617 -2.344 1.726 1.00 70.06 137 ALA A O 1
ATOM 997 N N . ALA A 1 138 ? -8.376 -2.635 0.325 1.00 73.38 138 ALA A N 1
ATOM 998 C CA . ALA A 1 138 ? -7.627 -3.132 -0.826 1.00 73.38 138 ALA A CA 1
ATOM 999 C C . ALA A 1 138 ? -6.386 -2.277 -1.109 1.00 73.38 138 ALA A C 1
ATOM 1001 O O . ALA A 1 138 ? -6.500 -1.072 -1.341 1.00 73.38 138 ALA A O 1
ATOM 1002 N N . LYS A 1 139 ? -5.205 -2.898 -1.106 1.00 78.81 139 LYS A N 1
ATOM 1003 C CA . LYS A 1 139 ? -3.944 -2.210 -1.416 1.00 78.81 139 LYS A CA 1
ATOM 1004 C C . LYS A 1 139 ? -3.508 -2.484 -2.841 1.00 78.81 139 LYS A C 1
ATOM 1006 O O . LYS A 1 139 ? -3.529 -3.639 -3.288 1.00 78.81 139 LYS A O 1
ATOM 1011 N N . ARG A 1 140 ? -3.079 -1.424 -3.527 1.00 78.88 140 ARG A N 1
ATOM 1012 C CA . ARG A 1 140 ? -2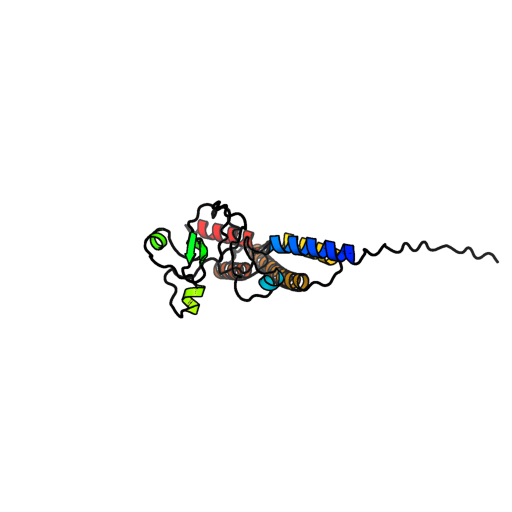.607 -1.492 -4.914 1.00 78.88 140 ARG A CA 1
ATOM 1013 C C . ARG A 1 140 ? -1.234 -2.148 -4.983 1.00 78.88 140 ARG A C 1
ATOM 1015 O O . ARG A 1 140 ? -0.992 -2.992 -5.840 1.00 78.88 140 ARG A O 1
ATOM 1022 N N . THR A 1 141 ? -0.367 -1.802 -4.037 1.00 83.81 141 THR A N 1
ATOM 1023 C CA . THR A 1 141 ? 1.030 -2.239 -3.993 1.00 83.81 141 THR A CA 1
ATOM 1024 C C . THR A 1 141 ? 1.307 -3.146 -2.787 1.00 83.81 141 THR A C 1
ATOM 1026 O O . THR A 1 141 ? 0.420 -3.450 -1.985 1.00 83.81 141 THR A O 1
ATOM 1029 N N . ARG A 1 142 ? 2.557 -3.600 -2.640 1.00 85.19 142 ARG A N 1
ATOM 1030 C CA . ARG A 1 142 ? 3.088 -4.207 -1.407 1.00 85.19 142 ARG A CA 1
ATOM 1031 C C . ARG A 1 142 ? 3.330 -3.197 -0.286 1.00 85.19 142 ARG A C 1
ATOM 1033 O O . ARG A 1 142 ? 3.699 -3.615 0.806 1.00 85.19 142 ARG A O 1
ATOM 1040 N N . ARG A 1 143 ? 3.095 -1.906 -0.538 1.00 88.81 143 ARG A N 1
ATOM 1041 C CA . ARG A 1 143 ? 3.227 -0.819 0.429 1.00 88.81 143 ARG A CA 1
ATOM 1042 C C . ARG A 1 143 ? 4.588 -0.831 1.141 1.00 88.81 143 ARG A C 1
ATOM 1044 O O . ARG A 1 143 ? 4.663 -1.153 2.328 1.00 88.81 143 ARG A O 1
ATOM 1051 N N . PRO A 1 144 ? 5.687 -0.542 0.423 1.00 92.19 144 PRO A N 1
ATOM 1052 C CA . PRO A 1 144 ? 7.020 -0.560 1.011 1.00 92.19 144 PRO A CA 1
ATOM 1053 C C . PRO A 1 144 ? 7.153 0.475 2.133 1.00 92.19 144 PRO A C 1
ATOM 1055 O O . PRO A 1 144 ? 6.470 1.498 2.152 1.00 92.19 144 PRO A O 1
ATOM 1058 N N . ARG A 1 145 ? 8.072 0.219 3.067 1.00 93.62 145 ARG A N 1
ATOM 1059 C CA . ARG A 1 145 ? 8.372 1.138 4.175 1.00 93.62 145 ARG A CA 1
ATOM 1060 C C . ARG A 1 145 ? 8.976 2.438 3.665 1.00 93.62 145 ARG A C 1
ATOM 1062 O O . ARG A 1 145 ? 9.862 2.401 2.812 1.00 93.62 145 ARG A O 1
ATOM 1069 N N . LEU A 1 146 ? 8.600 3.557 4.284 1.00 95.50 146 LEU A N 1
ATOM 1070 C CA . LEU A 1 146 ? 9.088 4.892 3.930 1.00 95.50 146 LEU A CA 1
ATOM 1071 C C . LEU A 1 146 ? 10.619 4.975 3.834 1.00 95.50 146 LEU A C 1
ATOM 1073 O O . LEU A 1 146 ? 11.135 5.524 2.868 1.00 95.50 146 LEU A O 1
ATOM 1077 N N . ARG A 1 147 ? 11.354 4.347 4.765 1.00 95.69 147 ARG A N 1
ATOM 1078 C CA . ARG A 1 147 ? 12.830 4.303 4.720 1.00 95.69 147 ARG A CA 1
ATOM 1079 C C . ARG A 1 147 ? 13.381 3.677 3.441 1.00 95.69 147 ARG A C 1
ATOM 1081 O O . ARG A 1 147 ? 14.329 4.202 2.876 1.00 95.69 147 ARG A O 1
ATOM 1088 N N . LEU A 1 148 ? 12.796 2.561 2.998 1.00 96.25 148 LEU A N 1
ATOM 1089 C CA . LEU A 1 148 ? 13.218 1.888 1.768 1.00 96.25 148 LEU A CA 1
ATOM 1090 C C . LEU A 1 148 ? 12.934 2.773 0.552 1.00 96.25 148 LEU A C 1
ATOM 1092 O O . LEU A 1 148 ? 13.754 2.842 -0.355 1.00 96.25 148 LEU A O 1
ATOM 1096 N N . VAL A 1 149 ? 11.787 3.454 0.552 1.00 97.69 149 VAL A N 1
ATOM 1097 C CA . VAL A 1 149 ? 11.410 4.379 -0.520 1.00 97.69 149 VAL A CA 1
ATOM 1098 C C . VAL A 1 149 ? 12.375 5.557 -0.604 1.00 97.69 149 VAL A C 1
ATOM 1100 O O . VAL A 1 149 ? 12.804 5.879 -1.705 1.00 97.69 149 VAL A O 1
ATOM 1103 N N . SER A 1 150 ? 12.780 6.143 0.527 1.00 97.62 150 SER A N 1
ATOM 1104 C CA . SER A 1 150 ? 13.807 7.191 0.535 1.00 97.62 150 SER A CA 1
ATOM 1105 C C . SER A 1 150 ? 15.104 6.710 -0.113 1.00 97.62 150 SER A C 1
ATOM 1107 O O . SER A 1 150 ? 15.587 7.354 -1.032 1.00 97.62 150 SER A O 1
ATOM 1109 N N . THR A 1 151 ? 15.593 5.523 0.261 1.00 98.06 151 THR A N 1
ATOM 1110 C CA . THR A 1 151 ? 16.797 4.944 -0.358 1.00 98.06 151 THR A CA 1
ATOM 1111 C C . THR A 1 151 ? 16.637 4.719 -1.863 1.00 98.06 151 THR A C 1
ATOM 1113 O O . THR A 1 151 ? 17.564 4.980 -2.619 1.00 98.06 151 THR A O 1
ATOM 1116 N N . LEU A 1 152 ? 15.470 4.253 -2.323 1.00 97.81 152 LEU A N 1
ATOM 1117 C CA . LEU A 1 152 ? 15.211 4.098 -3.758 1.00 97.81 152 LEU A CA 1
ATOM 1118 C C . LEU A 1 152 ? 15.243 5.441 -4.496 1.00 97.81 152 LEU A C 1
ATOM 1120 O O . LEU A 1 152 ? 15.678 5.484 -5.641 1.00 97.81 152 LEU A O 1
ATOM 1124 N N . LEU A 1 153 ? 14.769 6.518 -3.875 1.00 98.00 153 LEU A N 1
ATOM 1125 C CA . LEU A 1 153 ? 14.772 7.844 -4.486 1.00 98.00 153 LEU A CA 1
ATOM 1126 C C . LEU A 1 153 ? 16.171 8.461 -4.520 1.00 98.00 153 LEU A C 1
ATOM 1128 O O . LEU A 1 153 ? 16.535 9.011 -5.554 1.00 98.00 153 LEU A O 1
ATOM 1132 N N . ASP A 1 154 ? 16.965 8.285 -3.462 1.00 97.75 154 ASP A N 1
ATOM 1133 C CA . ASP A 1 154 ? 18.373 8.698 -3.444 1.00 97.75 154 ASP A CA 1
ATOM 1134 C C . ASP A 1 154 ? 19.156 7.983 -4.564 1.00 97.75 154 ASP A C 1
ATOM 1136 O O . ASP A 1 154 ? 19.839 8.621 -5.363 1.00 97.75 154 ASP A O 1
ATOM 1140 N N . GLU A 1 155 ? 18.972 6.663 -4.702 1.00 97.19 155 GLU A N 1
ATOM 1141 C CA . GLU A 1 155 ? 19.569 5.871 -5.789 1.00 97.19 155 GLU A CA 1
ATOM 1142 C C . GLU A 1 155 ? 19.107 6.335 -7.181 1.00 97.19 155 GLU A C 1
ATOM 1144 O O . GLU A 1 155 ? 19.881 6.297 -8.136 1.00 97.19 155 GLU A O 1
ATOM 1149 N N . ALA A 1 156 ? 17.850 6.764 -7.327 1.00 96.62 156 ALA A N 1
ATOM 1150 C CA . ALA A 1 156 ? 17.341 7.284 -8.594 1.00 96.62 156 ALA A CA 1
ATOM 1151 C C . ALA A 1 156 ? 17.948 8.648 -8.951 1.00 96.62 156 ALA A C 1
ATOM 1153 O O . ALA A 1 156 ? 18.272 8.891 -10.116 1.00 96.62 156 ALA A O 1
ATOM 1154 N N . ASP A 1 157 ? 18.118 9.521 -7.957 1.00 96.12 157 ASP A N 1
ATOM 1155 C CA . ASP A 1 157 ? 18.726 10.837 -8.136 1.00 96.12 157 ASP A CA 1
ATOM 1156 C C . ASP A 1 157 ? 20.217 10.708 -8.516 1.00 96.12 157 ASP A C 1
ATOM 1158 O O . ASP A 1 157 ? 20.691 11.451 -9.376 1.00 96.12 157 ASP A O 1
ATOM 1162 N N . GLU A 1 158 ? 20.931 9.706 -7.985 1.00 95.12 158 GLU A N 1
ATOM 1163 C CA . GLU A 1 158 ? 22.310 9.374 -8.390 1.00 95.12 158 GLU A CA 1
ATOM 1164 C C . GLU A 1 158 ? 22.422 8.893 -9.848 1.00 95.12 158 GLU A C 1
ATOM 1166 O O . GLU A 1 158 ? 23.419 9.171 -10.519 1.00 95.12 158 GLU A O 1
ATOM 1171 N N . ILE A 1 159 ? 21.408 8.189 -10.371 1.00 95.06 159 ILE A N 1
ATOM 1172 C CA . ILE A 1 159 ? 21.373 7.769 -11.784 1.00 95.06 159 ILE A CA 1
ATOM 1173 C C . ILE A 1 159 ? 21.251 8.990 -12.710 1.00 95.06 159 ILE A C 1
ATOM 1175 O O . ILE A 1 159 ? 21.793 8.981 -13.821 1.00 95.06 159 ILE A O 1
ATOM 1179 N N . GLY A 1 160 ? 20.551 10.038 -12.264 1.00 92.25 160 GLY A N 1
ATOM 1180 C CA . GLY A 1 160 ? 20.422 11.301 -12.992 1.00 92.25 160 GLY A CA 1
ATOM 1181 C C . GLY A 1 160 ? 19.627 11.195 -14.299 1.00 92.25 160 GLY A C 1
ATOM 1182 O O . GLY A 1 160 ? 19.885 11.951 -15.235 1.00 92.25 160 GLY A O 1
ATOM 1183 N N . VAL A 1 161 ? 18.691 10.242 -14.390 1.00 93.75 161 VAL A N 1
ATOM 1184 C CA . VAL A 1 161 ? 17.789 10.051 -15.540 1.00 93.75 161 VAL A CA 1
ATOM 1185 C C . VAL A 1 161 ? 16.346 10.278 -15.104 1.00 93.75 161 VAL A C 1
ATOM 1187 O O . VAL A 1 161 ? 15.903 9.743 -14.088 1.00 93.75 161 VAL A O 1
ATOM 1190 N N . GLU A 1 162 ? 15.596 11.045 -15.894 1.00 93.81 162 GLU A N 1
ATOM 1191 C CA . GLU A 1 162 ? 14.169 11.256 -15.660 1.00 93.81 162 GLU A CA 1
ATOM 1192 C C . GLU A 1 162 ? 13.383 9.962 -15.901 1.00 93.81 162 GLU A C 1
ATOM 1194 O O . GLU A 1 162 ? 13.394 9.397 -16.995 1.00 93.81 162 GLU A O 1
ATOM 1199 N N . MET A 1 163 ? 12.677 9.508 -14.865 1.00 95.19 163 MET A N 1
ATOM 1200 C CA . MET A 1 163 ? 11.839 8.312 -14.896 1.00 95.19 163 MET A CA 1
ATOM 1201 C C . MET A 1 163 ? 10.434 8.647 -14.375 1.00 95.19 163 MET A C 1
ATOM 1203 O O . MET A 1 163 ? 10.310 9.235 -13.293 1.00 95.19 163 MET A O 1
ATOM 1207 N N . PRO A 1 164 ? 9.359 8.257 -15.082 1.00 96.44 164 PRO A N 1
ATOM 1208 C CA . PRO A 1 164 ? 7.995 8.517 -14.627 1.00 96.44 164 PRO A CA 1
ATOM 1209 C C . PRO A 1 164 ? 7.668 7.792 -13.312 1.00 96.44 164 PRO A C 1
ATOM 1211 O O . PRO A 1 164 ? 6.955 8.337 -12.471 1.00 96.44 164 PRO A O 1
ATOM 1214 N N . GLU A 1 165 ? 8.229 6.603 -13.077 1.00 96.69 165 GLU A N 1
ATOM 1215 C CA . GLU A 1 165 ? 8.066 5.856 -11.828 1.00 96.69 165 GLU A CA 1
ATOM 1216 C C . GLU A 1 165 ? 8.644 6.620 -10.636 1.00 96.69 165 GLU A C 1
ATOM 1218 O O . GLU A 1 165 ? 8.029 6.645 -9.573 1.00 96.69 165 GLU A O 1
ATOM 1223 N N . VAL A 1 166 ? 9.787 7.291 -10.812 1.00 97.69 166 VAL A N 1
ATOM 1224 C CA . VAL A 1 166 ?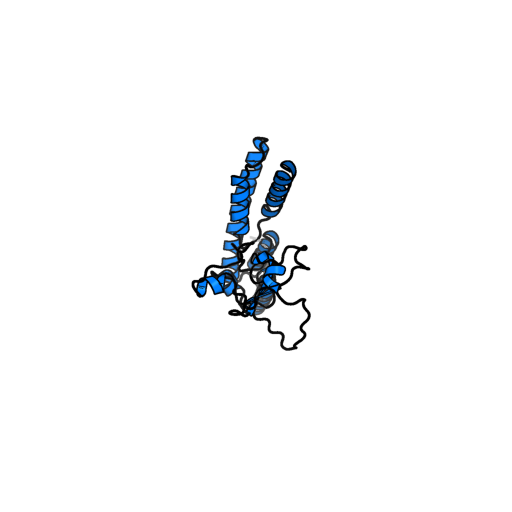 10.400 8.119 -9.761 1.00 97.69 166 VAL A CA 1
ATOM 1225 C C . VAL A 1 166 ? 9.485 9.280 -9.399 1.00 97.69 166 VAL A C 1
ATOM 1227 O O . VAL A 1 166 ? 9.264 9.522 -8.216 1.00 97.69 166 VAL A O 1
ATOM 1230 N N . ALA A 1 167 ? 8.907 9.965 -10.390 1.00 96.75 167 ALA A N 1
ATOM 1231 C CA . ALA A 1 167 ? 7.970 11.058 -10.137 1.00 96.75 167 ALA A CA 1
ATOM 1232 C C . ALA A 1 167 ? 6.754 10.586 -9.320 1.00 96.75 167 ALA A C 1
ATOM 1234 O O . ALA A 1 167 ? 6.371 11.234 -8.346 1.00 96.75 167 ALA A O 1
ATOM 1235 N N . MET A 1 168 ? 6.192 9.422 -9.662 1.00 95.56 168 MET A N 1
ATOM 1236 C CA . MET A 1 168 ? 5.074 8.839 -8.912 1.00 95.56 168 MET A CA 1
ATOM 1237 C C . MET A 1 168 ? 5.487 8.407 -7.499 1.00 95.56 168 MET A C 1
ATOM 1239 O O . MET A 1 168 ? 4.759 8.655 -6.541 1.00 95.56 168 MET A O 1
ATOM 1243 N N . ILE A 1 169 ? 6.662 7.792 -7.335 1.00 97.00 169 ILE A N 1
ATOM 1244 C CA . ILE A 1 169 ? 7.163 7.373 -6.019 1.00 97.00 169 ILE A CA 1
ATOM 1245 C C . ILE A 1 169 ? 7.444 8.587 -5.122 1.00 97.00 169 ILE A C 1
ATOM 1247 O O . ILE A 1 169 ? 7.128 8.526 -3.935 1.00 97.00 169 ILE A O 1
ATOM 1251 N N . LYS A 1 170 ? 7.973 9.694 -5.666 1.00 97.44 170 LYS A N 1
ATOM 1252 C CA . LYS A 1 170 ? 8.174 10.957 -4.927 1.00 97.44 170 LYS A CA 1
ATOM 1253 C C . LYS A 1 170 ? 6.853 11.509 -4.390 1.00 97.44 170 LYS A C 1
ATOM 1255 O O . LYS A 1 170 ? 6.789 11.891 -3.226 1.00 97.44 170 LYS A O 1
ATOM 1260 N N . GLU A 1 171 ? 5.789 11.479 -5.190 1.00 96.25 171 GLU A N 1
ATOM 1261 C CA . GLU A 1 171 ? 4.450 11.897 -4.755 1.00 96.25 171 GLU A CA 1
ATOM 1262 C C . GLU A 1 171 ? 3.913 11.010 -3.616 1.00 96.25 171 GLU A C 1
ATOM 1264 O O . GLU A 1 171 ? 3.477 11.510 -2.578 1.00 96.25 171 GLU A O 1
ATOM 1269 N N . LEU A 1 172 ? 4.018 9.682 -3.748 1.00 95.06 172 LEU A N 1
ATOM 1270 C CA . LEU A 1 172 ? 3.594 8.757 -2.688 1.00 95.06 172 LEU A CA 1
ATOM 1271 C C . LEU A 1 172 ? 4.423 8.914 -1.403 1.00 95.06 172 LEU A C 1
ATOM 1273 O O . LEU A 1 172 ? 3.885 8.816 -0.297 1.00 95.06 172 LEU A O 1
ATOM 1277 N N . GLN A 1 173 ? 5.728 9.164 -1.536 1.00 97.31 173 GLN A N 1
ATOM 1278 C CA . GLN A 1 173 ? 6.607 9.455 -0.409 1.00 97.31 173 GLN A CA 1
ATOM 1279 C C . GLN A 1 173 ? 6.184 10.752 0.285 1.00 97.31 173 GLN A C 1
ATOM 1281 O O . GLN A 1 173 ? 6.068 10.763 1.509 1.00 97.31 173 GLN A O 1
ATOM 1286 N N . ALA A 1 174 ? 5.918 11.819 -0.473 1.00 97.12 174 ALA A N 1
ATOM 1287 C CA . ALA A 1 174 ? 5.488 13.103 0.069 1.00 97.12 174 ALA A CA 1
ATOM 1288 C C . ALA A 1 174 ? 4.197 12.957 0.884 1.00 97.12 174 ALA A C 1
ATOM 1290 O O . ALA A 1 174 ? 4.149 13.401 2.029 1.00 97.12 174 ALA A O 1
ATOM 1291 N N . GLN A 1 175 ? 3.200 12.237 0.361 1.00 95.31 175 GLN A N 1
ATOM 1292 C CA . GLN A 1 175 ? 1.959 11.946 1.090 1.00 95.31 175 GLN A CA 1
ATOM 1293 C C . GLN A 1 175 ? 2.224 11.222 2.419 1.00 95.31 175 GLN A C 1
ATOM 1295 O O . GLN A 1 175 ? 1.702 11.623 3.464 1.00 95.31 175 GLN A O 1
ATOM 1300 N N . ALA A 1 176 ? 3.078 10.193 2.408 1.00 96.19 176 ALA A N 1
ATOM 1301 C CA . ALA A 1 176 ? 3.443 9.453 3.615 1.00 96.19 176 ALA A CA 1
ATOM 1302 C C . ALA A 1 176 ? 4.221 10.315 4.627 1.00 96.19 176 ALA A C 1
ATOM 1304 O O . ALA A 1 176 ? 3.983 10.204 5.832 1.00 96.19 176 ALA A O 1
ATOM 1305 N N . VAL A 1 177 ? 5.122 11.188 4.161 1.00 97.19 177 VAL A N 1
ATOM 1306 C CA . VAL A 1 177 ? 5.882 12.128 5.003 1.00 97.19 177 VAL A CA 1
ATOM 1307 C C . VAL A 1 177 ? 4.959 13.167 5.631 1.00 97.19 177 VAL A C 1
ATOM 1309 O O . VAL A 1 177 ? 4.986 13.331 6.848 1.00 97.19 177 VAL A O 1
ATOM 1312 N N . THR A 1 178 ? 4.093 13.808 4.844 1.00 97.25 178 THR A N 1
ATOM 1313 C CA . THR A 1 178 ? 3.126 14.794 5.346 1.00 97.25 178 THR A CA 1
ATOM 1314 C C . THR A 1 178 ? 2.206 14.181 6.397 1.00 97.25 178 THR A C 1
ATOM 1316 O O . THR A 1 178 ? 1.991 14.764 7.463 1.00 97.25 178 THR A O 1
ATOM 1319 N N . TRP A 1 179 ? 1.693 12.972 6.145 1.00 96.88 179 TRP A N 1
ATOM 1320 C CA . TRP A 1 179 ? 0.914 12.256 7.150 1.00 96.88 179 TRP A CA 1
ATOM 1321 C C . TRP A 1 179 ? 1.750 11.970 8.407 1.00 96.88 179 TRP A C 1
ATOM 1323 O O . TRP A 1 179 ? 1.277 12.188 9.523 1.00 96.88 179 TRP A O 1
ATOM 1333 N N . GLN A 1 180 ? 3.000 11.524 8.240 1.00 96.12 180 GLN A N 1
ATOM 1334 C CA . GLN A 1 180 ? 3.903 11.172 9.336 1.00 96.12 180 GLN A CA 1
ATOM 1335 C C . GLN A 1 180 ? 4.225 12.367 10.237 1.00 96.12 180 GLN A C 1
ATOM 1337 O O . GLN A 1 180 ? 4.262 12.211 11.459 1.00 96.12 180 GLN A O 1
ATOM 1342 N N . GLU A 1 181 ? 4.460 13.542 9.661 1.00 96.06 181 GLU A N 1
ATOM 1343 C CA . GLU A 1 181 ? 4.709 14.778 10.404 1.00 96.06 181 GLU A CA 1
ATOM 1344 C C . GLU A 1 181 ? 3.484 15.188 11.219 1.00 96.06 181 GLU A C 1
ATOM 1346 O O . GLU A 1 181 ? 3.597 15.387 12.429 1.00 96.06 181 GLU A O 1
ATOM 1351 N N . ARG A 1 182 ? 2.296 15.188 10.602 1.00 95.75 182 ARG A N 1
ATOM 1352 C CA . ARG A 1 182 ? 1.042 15.486 11.307 1.00 95.75 182 ARG A CA 1
ATOM 1353 C C . ARG A 1 182 ? 0.768 14.490 12.435 1.00 95.75 182 ARG A C 1
ATOM 1355 O O . ARG A 1 182 ? 0.385 14.889 13.531 1.00 95.75 182 ARG A O 1
ATOM 1362 N N . ALA A 1 183 ? 0.985 13.196 12.199 1.00 95.19 183 ALA A N 1
ATOM 1363 C CA . ALA A 1 183 ? 0.817 12.168 13.223 1.00 95.19 183 ALA A CA 1
AT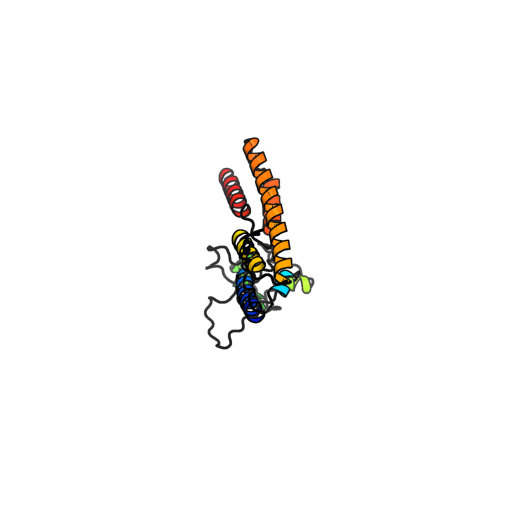OM 1364 C C . ALA A 1 183 ? 1.765 12.393 14.414 1.00 95.19 183 ALA A C 1
ATOM 1366 O O . ALA A 1 183 ? 1.337 12.305 15.566 1.00 95.19 183 ALA A O 1
ATOM 1367 N N . LYS A 1 184 ? 3.035 12.735 14.147 1.00 94.50 184 LYS A N 1
ATOM 1368 C CA . LYS A 1 184 ? 4.021 13.066 15.190 1.00 94.50 184 LYS A CA 1
ATOM 1369 C C . LYS A 1 184 ? 3.627 14.315 15.969 1.00 94.50 184 LYS A C 1
ATOM 1371 O O . LYS A 1 184 ? 3.765 14.322 17.185 1.00 94.50 184 LYS A O 1
ATOM 1376 N N . GLU A 1 185 ? 3.118 15.344 15.299 1.00 94.12 185 GLU A N 1
ATOM 1377 C CA . GLU A 1 185 ? 2.646 16.565 15.956 1.00 94.12 185 GLU A CA 1
ATOM 1378 C C . GLU A 1 185 ? 1.469 16.274 16.896 1.00 94.12 185 GLU A C 1
ATOM 1380 O O . GLU A 1 185 ? 1.472 16.691 18.053 1.00 94.12 185 GLU A O 1
ATOM 1385 N N . VAL A 1 186 ? 0.484 15.499 16.433 1.00 92.81 186 VAL A N 1
ATOM 1386 C CA . VAL A 1 186 ? -0.669 15.097 17.250 1.00 92.81 186 VAL A CA 1
ATOM 1387 C C . VAL A 1 186 ? -0.224 14.281 18.469 1.00 92.81 186 VAL A C 1
ATOM 1389 O O . VAL A 1 186 ? -0.673 14.546 19.584 1.00 92.81 186 VAL A O 1
ATOM 1392 N N . GLN A 1 187 ? 0.711 13.343 18.289 1.00 90.56 187 GLN A N 1
ATOM 1393 C CA . GLN A 1 187 ? 1.303 12.583 19.394 1.00 90.56 187 GLN A CA 1
ATOM 1394 C C . GLN A 1 187 ? 2.082 13.471 20.373 1.00 90.56 187 GLN A C 1
ATOM 1396 O O . GLN A 1 187 ? 1.948 13.298 21.583 1.00 90.56 187 GLN A O 1
ATOM 1401 N N . ALA A 1 188 ? 2.876 14.421 19.872 1.00 91.81 188 ALA A N 1
ATOM 1402 C CA . ALA A 1 188 ? 3.646 15.344 20.700 1.00 91.81 188 ALA A CA 1
ATOM 1403 C C . ALA A 1 188 ? 2.722 16.222 21.554 1.00 91.81 188 ALA A C 1
ATOM 1405 O O . ALA A 1 188 ? 2.906 16.304 22.764 1.00 91.81 188 ALA A O 1
ATOM 1406 N N . ARG A 1 189 ? 1.661 16.778 20.956 1.00 91.00 189 ARG A N 1
ATOM 1407 C CA . ARG A 1 189 ? 0.654 17.577 21.670 1.00 91.00 189 ARG A CA 1
ATOM 1408 C C . ARG A 1 189 ? -0.057 16.781 22.764 1.00 91.00 189 ARG A C 1
ATOM 1410 O O . ARG A 1 189 ? -0.293 17.306 23.848 1.00 91.00 189 ARG A O 1
ATOM 1417 N N . ALA A 1 190 ? -0.385 15.517 22.501 1.00 89.31 190 ALA A N 1
ATOM 1418 C CA . ALA A 1 190 ? -0.978 14.630 23.500 1.00 89.31 190 ALA A CA 1
ATOM 1419 C C . ALA A 1 190 ? -0.003 14.334 24.654 1.00 89.31 190 ALA A C 1
ATOM 1421 O O . ALA A 1 190 ? -0.381 14.400 25.825 1.00 89.31 190 ALA A O 1
ATOM 1422 N N . ALA A 1 191 ? 1.270 14.084 24.332 1.00 89.12 191 ALA A N 1
ATOM 1423 C CA . ALA A 1 191 ? 2.319 13.869 25.324 1.00 89.12 191 ALA A CA 1
ATOM 1424 C C . ALA A 1 191 ? 2.561 15.112 26.200 1.00 89.12 191 ALA A C 1
ATOM 1426 O O . ALA A 1 191 ? 2.668 14.983 27.417 1.00 89.12 191 ALA A O 1
ATOM 1427 N N . GLU A 1 192 ? 2.588 16.310 25.607 1.00 92.25 192 GLU A N 1
ATOM 1428 C CA . GLU A 1 192 ? 2.724 17.590 26.318 1.00 92.25 192 GLU A CA 1
ATOM 1429 C C . GLU A 1 192 ? 1.529 17.882 27.234 1.00 92.25 192 GLU A C 1
ATOM 1431 O O . GLU A 1 192 ? 1.705 18.371 28.349 1.00 92.25 192 GLU A O 1
ATOM 1436 N N . ALA A 1 193 ? 0.314 17.545 26.793 1.00 90.44 193 ALA A N 1
ATOM 1437 C CA . ALA A 1 193 ? -0.896 17.667 27.601 1.00 90.44 193 ALA A CA 1
ATOM 1438 C C . ALA A 1 193 ? -0.994 16.604 28.714 1.00 90.44 193 ALA A C 1
ATOM 1440 O O . ALA A 1 193 ? -1.850 16.713 29.592 1.00 90.44 193 ALA A O 1
ATOM 1441 N N . GLY A 1 194 ? -0.146 15.567 28.685 1.00 88.06 194 GLY A N 1
ATOM 1442 C CA . GLY A 1 194 ? -0.208 14.431 29.608 1.00 88.06 194 GLY A CA 1
ATOM 1443 C C . GLY A 1 194 ? -1.484 13.594 29.465 1.00 88.06 194 GLY A C 1
ATOM 1444 O O . GLY A 1 194 ? -1.805 12.800 30.349 1.00 88.06 194 GLY A O 1
ATOM 1445 N N . THR A 1 195 ? -2.222 13.776 28.370 1.00 84.25 195 THR A N 1
ATOM 1446 C CA . THR A 1 195 ? -3.483 13.090 28.080 1.00 84.25 195 THR A CA 1
ATOM 1447 C C . THR A 1 195 ? -3.287 12.118 26.921 1.00 84.25 195 THR A C 1
ATOM 1449 O O . THR A 1 195 ? -2.728 12.521 25.898 1.00 84.25 195 THR A O 1
ATOM 1452 N N . PRO A 1 196 ? -3.755 10.861 27.025 1.00 84.25 196 PRO A N 1
ATOM 1453 C CA . PRO A 1 196 ? -3.707 9.936 25.900 1.00 84.25 196 PRO A CA 1
ATOM 1454 C C . PRO A 1 196 ? -4.533 10.476 24.726 1.00 84.25 196 PRO A C 1
ATOM 1456 O O . PRO A 1 196 ? -5.491 11.226 24.923 1.00 84.25 196 PRO A O 1
ATOM 1459 N N . LEU A 1 197 ? -4.163 10.077 23.506 1.00 87.81 197 LEU A N 1
ATOM 1460 C CA . LEU A 1 197 ? -4.977 10.353 22.323 1.00 87.81 197 LEU A CA 1
ATOM 1461 C C . LEU A 1 197 ? -6.363 9.738 22.510 1.00 87.81 197 LEU A C 1
ATOM 1463 O O . LEU A 1 197 ? -6.478 8.572 22.893 1.00 87.81 197 LEU A O 1
ATOM 1467 N N . ASP A 1 198 ? -7.406 10.518 22.235 1.00 88.88 198 ASP A N 1
ATOM 1468 C CA . ASP A 1 198 ? -8.762 9.994 22.247 1.00 88.88 198 ASP A CA 1
ATOM 1469 C C . ASP A 1 198 ? -8.952 8.972 21.115 1.00 88.88 198 ASP A C 1
ATOM 1471 O O . ASP A 1 198 ? -8.276 9.016 20.080 1.00 88.88 198 ASP A O 1
ATOM 1475 N N . ALA A 1 199 ? -9.881 8.039 21.323 1.00 88.31 199 ALA A N 1
ATOM 1476 C CA . ALA A 1 199 ? -10.103 6.927 20.406 1.00 88.31 199 ALA A CA 1
ATOM 1477 C C . ALA A 1 199 ? -10.475 7.390 18.988 1.00 88.31 199 ALA A C 1
ATOM 1479 O O . ALA A 1 199 ? -10.039 6.767 18.025 1.00 88.31 199 ALA A O 1
ATOM 1480 N N . VAL A 1 200 ? -11.219 8.495 18.855 1.00 90.56 200 VAL A N 1
ATOM 1481 C CA . VAL A 1 200 ? -11.678 9.010 17.556 1.00 90.56 200 VAL A CA 1
ATOM 1482 C C . VAL A 1 200 ? -10.501 9.571 16.764 1.00 90.56 200 VAL A C 1
ATOM 1484 O O . VAL A 1 200 ? -10.326 9.237 15.594 1.00 90.56 200 VAL A O 1
ATOM 1487 N N . THR A 1 201 ? -9.655 10.382 17.402 1.00 92.12 201 THR A N 1
ATOM 1488 C CA . THR A 1 201 ? -8.440 10.917 16.773 1.00 92.12 201 THR A CA 1
ATOM 1489 C C . THR A 1 201 ? -7.468 9.800 16.398 1.00 92.12 201 THR A C 1
ATOM 1491 O O . THR A 1 201 ? -6.892 9.818 15.309 1.00 92.12 201 THR A O 1
ATOM 1494 N N . LEU A 1 202 ? -7.289 8.811 17.279 1.00 91.06 202 LEU A N 1
ATOM 1495 C CA . LEU A 1 202 ? -6.414 7.672 17.017 1.00 91.06 202 LEU A CA 1
ATOM 1496 C C . LEU A 1 202 ? -6.916 6.829 15.839 1.00 91.06 202 LEU A C 1
ATOM 1498 O O . LEU A 1 202 ? -6.136 6.511 14.944 1.00 91.06 202 LEU A O 1
ATOM 1502 N N . GLU A 1 203 ? -8.210 6.511 15.804 1.00 90.62 203 GLU A N 1
ATOM 1503 C CA . GLU A 1 203 ? -8.832 5.773 14.704 1.00 90.62 203 GLU A CA 1
ATOM 1504 C C . GLU A 1 203 ? -8.716 6.533 13.377 1.00 90.62 203 GLU A C 1
ATOM 1506 O O . GLU A 1 203 ? -8.295 5.951 12.377 1.00 90.62 203 GLU A O 1
ATOM 1511 N N . ALA A 1 204 ? -8.985 7.842 13.371 1.00 91.75 204 ALA A N 1
ATOM 1512 C CA . ALA A 1 204 ? -8.832 8.676 12.180 1.00 91.75 204 ALA A CA 1
ATOM 1513 C C . ALA A 1 204 ? -7.392 8.644 11.640 1.00 91.75 204 ALA A C 1
ATOM 1515 O O . ALA A 1 204 ? -7.183 8.401 10.450 1.00 91.75 204 ALA A O 1
ATOM 1516 N N . LEU A 1 205 ? -6.387 8.802 12.512 1.00 93.38 205 LEU A N 1
ATOM 1517 C CA . LEU A 1 205 ? -4.983 8.708 12.109 1.00 93.38 205 LEU A CA 1
ATOM 1518 C C . LEU A 1 205 ? -4.655 7.337 11.512 1.00 93.38 205 LEU A C 1
ATOM 1520 O O . LEU A 1 205 ? -3.990 7.281 10.480 1.00 93.38 205 LEU A O 1
ATOM 1524 N N . LEU A 1 206 ? -5.116 6.245 12.127 1.00 90.81 206 LEU A N 1
ATOM 1525 C CA . LEU A 1 206 ? -4.874 4.887 11.633 1.00 90.81 206 LEU A CA 1
ATOM 1526 C C . LEU A 1 206 ? -5.491 4.664 10.249 1.00 90.81 206 LEU A C 1
ATOM 1528 O O . LEU A 1 206 ? -4.802 4.163 9.362 1.00 90.81 206 LEU A O 1
ATOM 1532 N N . VAL A 1 207 ? -6.738 5.095 10.042 1.00 89.31 207 VAL A N 1
ATOM 1533 C CA . VAL A 1 207 ? -7.428 5.002 8.745 1.00 89.31 207 VAL A CA 1
ATOM 1534 C C . VAL A 1 207 ? -6.674 5.780 7.666 1.00 89.31 207 VAL A C 1
ATOM 1536 O O . VAL A 1 207 ? -6.407 5.250 6.586 1.00 89.31 207 VAL A O 1
ATOM 1539 N N . GLU A 1 208 ? -6.283 7.021 7.958 1.00 91.56 208 GLU A N 1
ATOM 1540 C CA . GLU A 1 208 ? -5.525 7.853 7.021 1.00 91.56 208 GLU A CA 1
ATOM 1541 C C . GLU A 1 208 ? -4.126 7.279 6.738 1.00 91.56 208 GLU A C 1
ATOM 1543 O O . GLU A 1 208 ? -3.665 7.266 5.597 1.00 91.56 208 GLU A O 1
ATOM 1548 N N . GLY A 1 209 ? -3.451 6.757 7.764 1.00 90.75 209 GLY A N 1
ATOM 1549 C CA . GLY A 1 209 ? -2.130 6.153 7.619 1.00 90.75 209 GLY A CA 1
ATOM 1550 C C . GLY A 1 209 ? -2.187 4.871 6.797 1.00 90.75 209 GLY A C 1
ATOM 1551 O O . GLY A 1 209 ? -1.317 4.633 5.957 1.00 90.75 209 GLY A O 1
ATOM 1552 N N . ASP A 1 210 ? -3.239 4.072 6.969 1.00 86.81 210 ASP A N 1
ATOM 1553 C CA . ASP A 1 210 ? -3.494 2.895 6.146 1.00 86.81 210 ASP A CA 1
ATOM 1554 C C . ASP A 1 210 ? -3.777 3.240 4.692 1.00 86.81 210 ASP A C 1
ATOM 1556 O O . ASP A 1 210 ? -3.428 2.450 3.815 1.00 86.81 210 ASP A O 1
ATOM 1560 N N . ALA A 1 211 ? -4.359 4.400 4.401 1.00 87.06 211 ALA A N 1
ATOM 1561 C CA . ALA A 1 211 ? -4.589 4.838 3.029 1.00 87.06 211 ALA A CA 1
ATOM 1562 C C . ALA A 1 211 ? -3.289 5.149 2.257 1.00 87.06 211 ALA A C 1
ATOM 1564 O O . ALA A 1 211 ? -3.303 5.128 1.029 1.00 87.06 211 ALA A O 1
ATOM 1565 N N . CYS A 1 212 ? -2.161 5.383 2.938 1.00 90.56 212 CYS A N 1
ATOM 1566 C CA . CYS A 1 212 ? -0.879 5.651 2.280 1.00 90.56 212 CYS A CA 1
ATOM 1567 C C . CYS A 1 212 ? -0.338 4.399 1.559 1.00 90.56 212 CYS A C 1
ATOM 1569 O O . CYS A 1 212 ? -0.196 3.345 2.177 1.00 90.56 212 CYS A O 1
ATOM 1571 N N . GLU A 1 213 ? 0.046 4.512 0.283 1.00 89.94 213 GLU A N 1
ATOM 1572 C CA . GLU A 1 213 ? 0.687 3.424 -0.493 1.00 89.94 213 GLU A CA 1
ATOM 1573 C C . GLU A 1 213 ? 2.185 3.252 -0.180 1.00 89.94 213 GLU A C 1
ATOM 1575 O O . GLU A 1 213 ? 2.812 2.291 -0.614 1.00 89.94 213 GLU A O 1
ATOM 1580 N N . VAL A 1 214 ? 2.761 4.144 0.623 1.00 93.06 214 VAL A N 1
ATOM 1581 C CA . VAL A 1 214 ? 4.070 3.974 1.261 1.00 93.06 214 VAL A CA 1
ATOM 1582 C C . VAL A 1 214 ? 3.832 3.925 2.758 1.00 93.06 214 VAL A C 1
ATOM 1584 O O . VAL A 1 214 ? 3.151 4.792 3.297 1.00 93.06 214 VAL A O 1
ATOM 1587 N N . GLU A 1 215 ? 4.350 2.899 3.431 1.00 92.19 215 GLU A N 1
ATOM 1588 C CA . GLU A 1 215 ? 4.105 2.684 4.854 1.00 92.19 215 GLU A CA 1
ATOM 1589 C C . GLU A 1 215 ? 4.848 3.730 5.700 1.00 92.19 215 GLU A C 1
ATOM 1591 O O . GLU A 1 215 ? 6.086 3.688 5.760 1.00 92.19 215 GLU A O 1
ATOM 1596 N N . PRO A 1 216 ? 4.121 4.642 6.381 1.00 93.81 216 PRO A N 1
ATOM 1597 C CA . PRO A 1 216 ? 4.738 5.623 7.256 1.00 93.81 216 PRO A CA 1
ATOM 1598 C C . PRO A 1 216 ? 5.266 4.952 8.527 1.00 93.81 216 PRO A C 1
ATOM 1600 O O . PRO A 1 216 ? 4.647 4.040 9.077 1.00 93.81 216 PRO A O 1
ATOM 1603 N N . GLU A 1 217 ? 6.379 5.442 9.060 1.00 92.94 217 GLU A N 1
ATOM 1604 C CA . GLU A 1 217 ? 7.019 4.864 10.246 1.00 92.94 217 GLU A CA 1
ATOM 1605 C C . GLU A 1 217 ? 6.204 5.097 11.522 1.00 92.94 217 GLU A C 1
ATOM 1607 O O . GLU A 1 217 ? 6.227 4.264 12.426 1.00 92.94 217 GLU A O 1
ATOM 1612 N N . SER A 1 218 ? 5.462 6.208 11.593 1.00 92.56 218 SER A N 1
ATOM 1613 C CA . SER A 1 218 ? 4.626 6.541 12.756 1.00 92.56 218 SER A CA 1
ATOM 1614 C C . SER A 1 218 ? 3.375 5.665 12.894 1.00 92.56 218 SER A C 1
ATOM 1616 O O . SER A 1 218 ? 2.730 5.698 13.942 1.00 92.56 218 SER A O 1
ATOM 1618 N N . LEU A 1 219 ? 3.029 4.854 11.886 1.00 90.94 219 LEU A N 1
ATOM 1619 C CA . LEU A 1 219 ? 1.810 4.042 11.913 1.00 90.94 219 LEU A CA 1
ATOM 1620 C C . LEU A 1 219 ? 1.884 2.874 12.905 1.00 90.94 219 LEU A C 1
ATOM 1622 O O . LEU A 1 219 ? 0.948 2.656 13.671 1.00 90.94 219 LEU A O 1
ATOM 1626 N N . ALA A 1 220 ? 2.999 2.140 12.931 1.00 88.69 220 ALA A N 1
ATOM 1627 C CA . ALA A 1 220 ? 3.168 1.016 13.856 1.00 88.69 220 ALA A CA 1
ATOM 1628 C C . ALA A 1 220 ? 3.136 1.451 15.342 1.00 88.69 220 ALA A C 1
ATOM 1630 O O . ALA A 1 220 ? 2.425 0.821 16.125 1.00 88.69 220 ALA A O 1
ATOM 1631 N N . PRO A 1 221 ? 3.803 2.550 15.752 1.00 89.25 221 PRO A N 1
ATOM 1632 C CA . PRO A 1 221 ? 3.646 3.110 17.094 1.00 89.25 221 PRO A CA 1
ATOM 1633 C C . PRO A 1 221 ? 2.202 3.480 17.462 1.00 89.25 221 PRO A C 1
ATOM 1635 O O . PRO A 1 221 ? 1.792 3.241 18.597 1.00 89.25 221 PRO A O 1
ATOM 1638 N N . LEU A 1 222 ? 1.422 4.042 16.528 1.00 89.94 222 LEU A N 1
ATOM 1639 C CA . LEU A 1 222 ? 0.011 4.368 16.773 1.00 89.94 222 LEU A CA 1
ATOM 1640 C C . LEU A 1 222 ? -0.829 3.110 17.010 1.00 89.94 222 LEU A C 1
ATOM 1642 O O . LEU A 1 222 ? -1.623 3.092 17.947 1.00 89.94 222 LEU A O 1
ATOM 1646 N N . ARG A 1 223 ? -0.614 2.045 16.229 1.00 89.50 223 ARG A N 1
ATOM 1647 C CA . ARG A 1 223 ? -1.291 0.754 16.447 1.00 89.50 223 ARG A CA 1
ATOM 1648 C C . ARG A 1 223 ? -0.995 0.180 17.822 1.00 89.50 223 ARG A C 1
ATOM 1650 O O . ARG A 1 223 ? -1.916 -0.151 18.556 1.00 89.50 223 ARG A O 1
ATOM 1657 N N . LEU A 1 224 ? 0.277 0.170 18.214 1.00 87.00 224 LEU A N 1
ATOM 1658 C CA . LEU A 1 224 ? 0.674 -0.295 19.541 1.00 87.00 224 LEU A CA 1
ATOM 1659 C C . LEU A 1 224 ? 0.033 0.548 20.658 1.00 87.00 224 LEU A C 1
ATOM 1661 O O . LEU A 1 224 ? -0.322 0.026 21.712 1.00 87.00 224 LEU A O 1
ATOM 1665 N N . SER A 1 225 ? -0.123 1.858 20.441 1.00 83.62 225 SER A N 1
ATOM 1666 C CA . SER A 1 225 ? -0.843 2.729 21.374 1.00 83.62 225 SER A CA 1
ATOM 1667 C C . SER A 1 225 ? -2.328 2.370 21.468 1.00 83.62 225 SER A C 1
ATOM 1669 O O . SER A 1 225 ? -2.880 2.406 22.566 1.00 83.62 225 SER A O 1
ATOM 1671 N N . GLN A 1 226 ? -2.967 2.018 20.349 1.00 86.38 226 GLN A N 1
ATOM 1672 C CA . GLN A 1 226 ? -4.367 1.589 20.311 1.00 86.38 226 GLN A CA 1
ATOM 1673 C C . GLN A 1 226 ? -4.564 0.265 21.051 1.00 86.38 226 GLN A C 1
ATOM 1675 O O . GLN A 1 226 ? -5.430 0.173 21.915 1.00 86.38 226 GLN A O 1
ATOM 1680 N N . GLU A 1 227 ? -3.725 -0.731 20.768 1.00 86.12 227 GLU A N 1
ATOM 1681 C CA . GLU A 1 227 ? -3.758 -2.041 21.428 1.00 86.12 227 GLU A CA 1
ATOM 1682 C C . GLU A 1 227 ? -3.604 -1.908 22.946 1.00 86.12 227 GLU A C 1
ATOM 1684 O O . GLU A 1 227 ? -4.367 -2.494 23.711 1.00 86.12 227 GLU A O 1
ATOM 1689 N N . ARG A 1 228 ? -2.654 -1.076 23.394 1.00 84.50 228 ARG A N 1
ATOM 1690 C CA . ARG A 1 228 ? -2.456 -0.785 24.820 1.00 84.50 228 ARG A CA 1
ATOM 1691 C C . ARG A 1 228 ? -3.665 -0.105 25.450 1.00 84.50 228 ARG A C 1
ATOM 1693 O O . ARG A 1 228 ? -4.002 -0.435 26.579 1.00 84.50 228 ARG A O 1
ATOM 1700 N N . ALA A 1 229 ? -4.298 0.835 24.748 1.00 80.44 229 ALA A N 1
ATOM 1701 C CA . ALA A 1 229 ? -5.490 1.509 25.250 1.00 80.44 229 ALA A CA 1
ATOM 1702 C C . ALA A 1 229 ? -6.660 0.526 25.410 1.00 80.44 229 ALA A C 1
ATOM 1704 O O . ALA A 1 229 ? -7.314 0.530 26.448 1.00 80.44 229 ALA A O 1
ATOM 1705 N N . LEU A 1 230 ? -6.881 -0.354 24.428 1.00 80.75 230 LEU A N 1
ATOM 1706 C CA . LEU A 1 230 ? -7.934 -1.373 24.476 1.00 80.75 230 LEU A CA 1
ATOM 1707 C C . LEU A 1 230 ? -7.712 -2.373 25.620 1.00 80.75 230 LEU A C 1
ATOM 1709 O O . LEU A 1 230 ? -8.630 -2.609 26.397 1.00 80.75 230 LEU A O 1
ATOM 1713 N N . ALA A 1 231 ? -6.480 -2.858 25.797 1.00 80.75 231 ALA A N 1
ATOM 1714 C CA . ALA A 1 231 ? -6.135 -3.807 26.858 1.00 80.75 231 ALA A CA 1
ATOM 1715 C C . ALA A 1 231 ? -6.264 -3.240 28.288 1.00 80.75 231 ALA A C 1
ATOM 1717 O O . ALA A 1 231 ? -6.285 -4.002 29.247 1.00 80.75 231 ALA A O 1
ATOM 1718 N N . MET A 1 232 ? -6.314 -1.913 28.461 1.00 72.44 232 MET A N 1
ATOM 1719 C CA . MET A 1 232 ? -6.555 -1.275 29.766 1.00 72.44 232 MET A CA 1
ATOM 1720 C C . MET A 1 232 ? -8.045 -1.123 30.104 1.00 72.44 232 MET A C 1
ATOM 1722 O O . MET A 1 232 ? -8.375 -0.773 31.239 1.00 72.44 232 MET A O 1
ATOM 1726 N N . HIS A 1 233 ? -8.929 -1.329 29.126 1.00 63.53 233 HIS A N 1
ATOM 1727 C CA . HIS A 1 233 ? -10.380 -1.222 29.277 1.00 63.53 233 HIS A CA 1
ATOM 1728 C C . HIS A 1 233 ? -11.087 -2.586 29.400 1.00 63.53 233 HIS A C 1
ATOM 1730 O O . HIS A 1 233 ? -12.300 -2.601 29.622 1.00 63.53 233 HIS A O 1
ATOM 1736 N N . GLU A 1 234 ? -10.348 -3.695 29.287 1.00 51.50 234 GLU A N 1
ATOM 1737 C CA . GLU A 1 234 ? -10.780 -5.074 29.585 1.00 51.50 234 GLU A CA 1
ATOM 1738 C C . GLU A 1 234 ? -10.466 -5.472 31.037 1.00 51.50 234 GLU A C 1
ATOM 1740 O O . GLU A 1 234 ? -11.308 -6.178 31.641 1.00 51.50 234 GLU A O 1
#

Sequence (234 aa):
PGAEAEALDVTVPEESTVADKVSSMDRWLKKAGTAFLKRGCAATLLECLTASTPPELTALDEEGNSSSAGLACSYCTGNDPTETSQFMVGCDTCERWYHGPCVSMSKAAADSVDTYLCPECAKLANLQYAFGPPAPAAKRTRRPRLRLVSTLLDEADEIGVEMPEVAMIKELQAQAVTWQERAKEVQARAAEAGTPLDAVTLEALLVEGDACEVEPESLAPLRLSQERALAMHE

InterPro domains:
  IPR001965 Zinc finger, PHD-type [SM00249] (72-122)
  IPR011011 Zinc finger, FYVE/PHD-type [SSF57903] (68-125)
  IPR013083 Zinc finger, RING/FYVE/PHD-type [G3DSA:3.30.40.10] (64-127)
  IPR019786 Zinc finger, PHD-type, conserved site [PS01359] (73-121)
  IPR019787 Zinc finger, PHD-finger [PF00628] (73-121)
  IPR019787 Zinc finger, PHD-finger [PS50016] (70-124)
  IPR037869 Spp1/CFP1 [PTHR46174] (63-150)

Secondary structure (DSSP, 8-state):
--------------PPPHHHHHHHHHHHHHHHHHHHSPTTB-S-HHHHHH-SSPPPB----TT----TT----SSS-S--GGGGG--EEE-TTT--EEETGGGT--HHHHHH-S----HHHHHHTTPPPTT-S-SS---SS---BHHHHHHHHHHHHHHT---HHHHHHHHHHHHHHHHHHHHHHHHHHHHHHT-PPPHHHHHHHHHHHHH-SSB-TTHHHHHHHHHHHHHT--

Foldseek 3Di:
DDDDDDPDPPDDPPDDDPVVLVVLVVVLQVVCCVQWADQQFPDGLLCLLPDPAAGQRHDDDVPPDDDVPGADAQFALPPDPVQPPFDWDAAPPRRHIHGCQQQLHDPVNRVPDPHDHGPVRCVVVVHDRDRDDGPPGGANTSQGALVVLVVSLVSVVVSVDDDPSSVSSVVLSVLLVVLLVVLVVQVVVCVVVVHQDDPVRLVVSLNSQSPRSHRHPSNVVSVVSVVVVVVVVD

Radius of gyration: 23.78 Å; chains: 1; bounding box: 82×67×52 Å